Protein AF-A0A1C7DPQ1-F1 (afdb_monomer_lite)

Structure (mmCIF, N/CA/C/O backbone):
data_AF-A0A1C7DPQ1-F1
#
_entry.id   AF-A0A1C7DPQ1-F1
#
loop_
_atom_site.group_PDB
_atom_site.id
_atom_site.type_symbol
_atom_site.label_atom_id
_atom_site.label_alt_id
_atom_site.label_comp_id
_atom_site.label_asym_id
_atom_site.label_entity_id
_atom_site.label_seq_id
_atom_s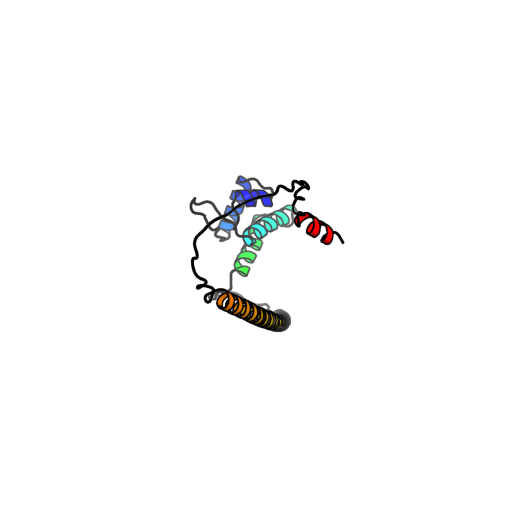ite.pdbx_PDB_ins_code
_atom_site.Cartn_x
_atom_site.Cartn_y
_atom_site.Cartn_z
_atom_site.occupancy
_atom_site.B_iso_or_equiv
_atom_site.auth_seq_id
_atom_site.auth_comp_id
_atom_site.auth_asym_id
_atom_site.auth_atom_id
_atom_site.pdbx_PDB_model_num
ATOM 1 N N . MET A 1 1 ? -6.648 0.297 -0.311 1.00 88.69 1 MET A N 1
ATOM 2 C CA . MET A 1 1 ? -6.965 0.270 -1.756 1.00 88.69 1 MET A CA 1
ATOM 3 C C . MET A 1 1 ? -7.406 1.658 -2.176 1.00 88.69 1 MET A C 1
ATOM 5 O O . MET A 1 1 ? -8.187 2.262 -1.454 1.00 88.69 1 MET A O 1
ATOM 9 N N . MET A 1 2 ? -6.899 2.163 -3.294 1.00 94.06 2 MET A N 1
ATOM 10 C CA . MET A 1 2 ? -7.075 3.538 -3.767 1.00 94.06 2 MET A CA 1
ATOM 11 C C . MET A 1 2 ? -7.868 3.535 -5.077 1.00 94.06 2 MET A C 1
ATOM 13 O O . MET A 1 2 ? -7.754 2.604 -5.878 1.00 94.06 2 MET A O 1
ATOM 17 N N . THR A 1 3 ? -8.701 4.552 -5.297 1.00 95.81 3 THR A N 1
ATOM 18 C CA . THR A 1 3 ? -9.454 4.699 -6.554 1.00 95.81 3 THR A CA 1
ATOM 19 C C . THR A 1 3 ? -8.582 5.365 -7.625 1.00 95.81 3 THR A C 1
ATOM 21 O O . THR A 1 3 ? -7.638 6.074 -7.274 1.00 95.81 3 THR A O 1
ATOM 24 N N . PRO A 1 4 ? -8.893 5.224 -8.928 1.00 95.19 4 PRO A N 1
ATOM 25 C CA . PRO A 1 4 ? -8.098 5.849 -9.988 1.00 95.19 4 PRO A CA 1
ATOM 26 C C . PRO A 1 4 ? -7.993 7.371 -9.833 1.00 95.19 4 PRO A C 1
ATOM 28 O O . PRO A 1 4 ? -6.939 7.947 -10.076 1.00 95.19 4 PRO A O 1
ATOM 31 N N . SER A 1 5 ? -9.069 8.023 -9.373 1.00 96.00 5 SER A N 1
ATOM 32 C CA . SER A 1 5 ? -9.066 9.469 -9.131 1.00 96.00 5 SER A CA 1
ATOM 33 C C . SER A 1 5 ? -8.111 9.871 -8.009 1.00 96.00 5 SER A C 1
ATOM 35 O O . SER A 1 5 ? -7.529 10.951 -8.080 1.00 96.00 5 SER A O 1
ATOM 37 N N . GLU A 1 6 ? -7.969 9.035 -6.983 1.00 96.12 6 GLU A N 1
ATOM 38 C CA . GLU A 1 6 ? -7.071 9.300 -5.860 1.00 96.12 6 GLU A CA 1
ATOM 39 C C . GLU A 1 6 ? -5.610 9.111 -6.269 1.00 96.12 6 GLU A C 1
ATOM 41 O O . GLU A 1 6 ? -4.765 9.947 -5.966 1.00 96.12 6 GLU A O 1
ATOM 46 N N . VAL A 1 7 ? -5.327 8.074 -7.062 1.00 96.69 7 VAL A N 1
ATOM 47 C CA . VAL A 1 7 ? -3.984 7.821 -7.602 1.00 96.69 7 VAL A CA 1
ATOM 48 C C . VAL A 1 7 ? -3.547 8.934 -8.560 1.00 96.69 7 VAL A C 1
ATOM 50 O O . VAL A 1 7 ? -2.414 9.402 -8.473 1.00 96.69 7 VAL A O 1
ATOM 53 N N . CYS A 1 8 ? -4.442 9.426 -9.426 1.00 96.88 8 CYS A N 1
ATOM 54 C CA . CYS A 1 8 ? -4.184 10.623 -10.238 1.00 96.88 8 CYS A CA 1
ATOM 55 C C . CYS A 1 8 ? -3.856 11.843 -9.365 1.00 96.88 8 CYS A C 1
ATOM 57 O O . CYS A 1 8 ? -2.891 12.550 -9.655 1.00 96.88 8 CYS A O 1
ATOM 59 N N . LYS A 1 9 ? -4.635 12.020 -8.283 1.00 96.62 9 LYS A N 1
ATOM 60 C CA . LYS A 1 9 ? -4.398 12.904 -7.127 1.00 96.62 9 LYS A CA 1
ATOM 61 C C . LYS A 1 9 ? -2.927 12.928 -6.710 1.00 96.62 9 LYS A C 1
ATOM 63 O O . LYS A 1 9 ? -2.213 13.920 -6.812 1.00 96.62 9 LYS A O 1
ATOM 68 N N . GLN A 1 10 ? -2.505 11.765 -6.238 1.00 95.44 10 GLN A N 1
ATOM 69 C CA . GLN A 1 10 ? -1.243 11.545 -5.551 1.00 95.44 10 GLN A CA 1
ATOM 70 C C . GLN A 1 10 ? -0.022 11.608 -6.475 1.00 95.44 10 GLN A C 1
ATOM 72 O O . GLN A 1 10 ? 1.024 12.116 -6.078 1.00 95.44 10 GLN A O 1
ATOM 77 N N . LEU A 1 11 ? -0.140 11.089 -7.700 1.00 94.75 11 LEU A N 1
ATOM 78 C CA . LEU A 1 11 ? 0.958 11.057 -8.672 1.00 94.75 11 LEU A CA 1
ATOM 79 C C . LEU A 1 11 ? 1.014 12.310 -9.557 1.00 94.75 11 LEU A C 1
ATOM 81 O O . LEU A 1 11 ? 1.953 12.455 -10.340 1.00 94.75 11 LEU A O 1
ATOM 85 N N . ASN A 1 12 ? 0.030 13.206 -9.431 1.00 96.06 12 ASN A N 1
ATOM 86 C CA . ASN A 1 12 ? -0.132 14.405 -10.249 1.00 96.06 12 ASN A CA 1
ATOM 87 C C . ASN A 1 12 ? -0.104 14.093 -11.761 1.00 96.06 12 ASN A C 1
ATOM 89 O O . ASN A 1 12 ? 0.673 14.665 -12.527 1.00 96.06 12 ASN A O 1
ATOM 93 N N . ILE A 1 13 ? -0.932 13.131 -12.183 1.00 96.00 13 ILE A N 1
ATOM 94 C CA . ILE A 1 13 ? -1.058 12.689 -13.583 1.00 96.00 13 ILE A CA 1
ATOM 95 C C . ILE A 1 13 ? -2.510 12.688 -14.046 1.00 96.00 13 ILE A C 1
ATOM 97 O O . ILE A 1 13 ? -3.439 12.505 -13.258 1.00 96.00 13 ILE A O 1
ATOM 101 N N . SER A 1 14 ? -2.710 12.819 -15.357 1.00 96.94 14 SER A N 1
ATOM 102 C CA . SER A 1 14 ? -4.038 12.703 -15.952 1.00 96.94 14 SER A CA 1
ATOM 103 C C . SER A 1 14 ? -4.569 11.257 -15.893 1.00 96.94 14 SER A C 1
ATOM 105 O O . SER A 1 14 ? -3.789 10.294 -15.907 1.00 96.94 14 SER A O 1
ATOM 107 N N . PRO A 1 15 ? -5.902 11.064 -15.905 1.00 95.88 15 PRO A N 1
ATOM 108 C CA . PRO A 1 15 ? -6.509 9.731 -15.961 1.00 95.88 15 PRO A CA 1
ATOM 109 C C . PRO A 1 15 ? -6.100 8.912 -17.193 1.00 95.88 15 PRO A C 1
ATOM 111 O O . PRO A 1 15 ? -5.985 7.688 -17.115 1.00 95.88 15 PRO A O 1
ATOM 114 N N . SER A 1 16 ? -5.855 9.571 -18.331 1.00 96.56 16 SER A N 1
ATOM 115 C CA . SER A 1 16 ? -5.388 8.913 -19.557 1.00 96.56 16 SER A CA 1
ATOM 116 C C . SER A 1 16 ? -3.977 8.347 -19.393 1.00 96.56 16 SER A C 1
ATOM 118 O O . SER A 1 16 ? -3.728 7.204 -19.781 1.00 96.56 16 SER A O 1
ATOM 120 N N . THR A 1 17 ? -3.081 9.098 -18.747 1.00 95.56 17 THR A N 1
ATOM 121 C CA . THR A 1 17 ? -1.723 8.646 -18.428 1.00 95.56 17 THR A CA 1
ATOM 122 C C . THR A 1 17 ? -1.748 7.487 -17.440 1.00 95.56 17 THR A C 1
ATOM 124 O O . THR A 1 17 ? -1.125 6.460 -17.703 1.00 95.56 17 THR A O 1
ATOM 127 N N . LEU A 1 18 ? -2.542 7.580 -16.366 1.00 96.62 18 LEU A N 1
ATOM 128 C CA . LEU A 1 18 ? -2.695 6.477 -15.412 1.00 96.62 18 LEU A CA 1
ATOM 129 C C . LEU A 1 18 ? -3.200 5.203 -16.103 1.00 96.62 18 LEU A C 1
ATOM 131 O O . LEU A 1 18 ? -2.693 4.113 -15.841 1.00 96.62 18 LEU A O 1
ATOM 135 N N . ARG A 1 19 ? -4.164 5.324 -17.024 1.00 95.81 19 ARG A N 1
ATOM 136 C CA . ARG A 1 19 ? -4.674 4.186 -17.801 1.00 95.81 19 ARG A CA 1
ATOM 137 C C . ARG A 1 19 ? -3.596 3.574 -18.693 1.00 95.81 19 ARG A C 1
ATOM 139 O O . ARG A 1 19 ? -3.498 2.350 -18.740 1.00 95.81 19 ARG A O 1
ATOM 146 N N . LYS A 1 20 ? -2.795 4.402 -19.374 1.00 95.81 20 LYS A N 1
ATOM 147 C CA . LYS A 1 20 ? -1.671 3.949 -20.209 1.00 95.81 20 LYS A CA 1
ATOM 148 C C . LYS A 1 20 ? -0.644 3.189 -19.372 1.00 95.81 20 LYS A C 1
ATOM 150 O O . LYS A 1 20 ? -0.237 2.102 -19.762 1.00 95.81 20 LYS A O 1
ATOM 155 N N . TYR A 1 21 ? -0.264 3.732 -18.220 1.00 95.62 21 TYR A N 1
ATOM 156 C CA . TYR A 1 21 ? 0.723 3.108 -17.339 1.00 95.62 21 TYR A CA 1
ATOM 157 C C . TYR A 1 21 ? 0.193 1.816 -16.729 1.00 95.62 21 TYR A C 1
ATOM 159 O O . TYR A 1 21 ? 0.870 0.799 -16.793 1.00 95.62 21 TYR A O 1
ATOM 167 N N . SER A 1 22 ? -1.055 1.808 -16.259 1.00 95.12 22 SER A N 1
ATOM 168 C CA . SER A 1 22 ? -1.697 0.583 -15.763 1.00 95.12 22 SER A CA 1
ATOM 169 C C . SER A 1 22 ? -1.694 -0.521 -16.827 1.00 95.12 22 SER A C 1
ATOM 171 O O . SER A 1 22 ? -1.397 -1.664 -16.519 1.00 95.12 22 SER A O 1
ATOM 173 N N . LEU A 1 23 ? -1.960 -0.192 -18.096 1.00 94.81 23 LEU A N 1
ATOM 174 C CA . LEU A 1 23 ? -1.918 -1.181 -19.176 1.00 94.81 23 LEU A CA 1
ATOM 175 C C . LEU A 1 2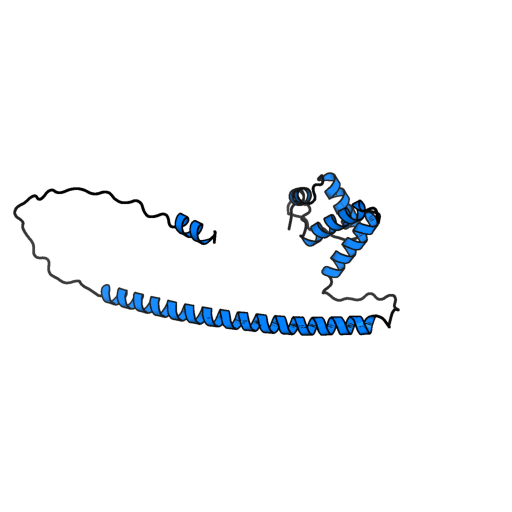3 ? -0.506 -1.751 -19.401 1.00 94.81 23 LEU A C 1
ATOM 177 O O . LEU A 1 23 ? -0.374 -2.924 -19.730 1.00 94.81 23 LEU A O 1
ATOM 181 N N . ARG A 1 24 ? 0.544 -0.941 -19.209 1.00 94.62 24 ARG A N 1
ATOM 182 C CA . ARG A 1 24 ? 1.937 -1.415 -19.271 1.00 94.62 24 ARG A CA 1
ATOM 183 C C . ARG A 1 24 ? 2.268 -2.371 -18.129 1.00 94.62 24 ARG A C 1
ATOM 185 O O . ARG A 1 24 ? 2.876 -3.404 -18.361 1.00 94.62 24 ARG A O 1
ATOM 192 N N . PHE A 1 25 ? 1.822 -2.062 -16.917 1.00 94.12 25 PHE A N 1
ATOM 193 C CA . PHE A 1 25 ? 1.959 -2.982 -15.787 1.00 94.12 25 PHE A CA 1
ATOM 194 C C . PHE A 1 25 ? 1.188 -4.295 -16.030 1.00 94.12 25 PHE A C 1
ATOM 196 O O . PHE A 1 25 ? 1.711 -5.371 -15.751 1.00 94.12 25 PHE A O 1
ATOM 203 N N . GLU A 1 26 ? -0.009 -4.228 -16.626 1.00 93.56 26 GLU A N 1
ATOM 204 C CA . GLU A 1 26 ? -0.785 -5.416 -17.020 1.00 93.56 26 GLU A CA 1
ATOM 205 C C . GLU A 1 26 ? -0.055 -6.267 -18.075 1.00 93.56 26 GLU A C 1
ATOM 207 O O . GLU A 1 26 ? -0.090 -7.492 -17.981 1.00 93.56 26 GLU A O 1
ATOM 212 N N . SER A 1 27 ? 0.653 -5.658 -19.038 1.00 92.44 27 SER A N 1
ATOM 213 C CA . SER A 1 27 ? 1.447 -6.418 -20.020 1.00 92.44 27 SER A CA 1
ATOM 214 C C . SER A 1 27 ? 2.660 -7.129 -19.418 1.00 92.44 27 SER A C 1
ATOM 216 O O . SER A 1 27 ? 3.071 -8.153 -19.949 1.00 92.44 27 SER A O 1
ATOM 218 N N . GLU A 1 28 ? 3.189 -6.637 -18.295 1.00 90.88 28 GLU A N 1
ATOM 219 C CA . GLU A 1 28 ? 4.254 -7.306 -17.531 1.00 90.88 28 GLU A CA 1
ATOM 220 C C . GLU A 1 28 ? 3.697 -8.343 -16.527 1.00 90.88 28 GLU A C 1
ATOM 222 O O . GLU A 1 28 ? 4.441 -8.924 -15.733 1.00 90.88 28 GLU A O 1
ATOM 227 N N . GLY A 1 29 ? 2.382 -8.601 -16.547 1.00 89.62 29 GLY A N 1
ATOM 228 C CA . GLY A 1 29 ? 1.720 -9.628 -15.737 1.00 89.62 29 GLY A CA 1
ATOM 229 C C . GLY A 1 29 ? 1.182 -9.155 -14.383 1.00 89.62 29 GLY A C 1
ATOM 230 O O . GLY A 1 29 ? 0.788 -9.988 -13.569 1.00 89.62 29 GLY A O 1
ATOM 231 N N . ILE A 1 30 ? 1.137 -7.845 -14.114 1.00 90.94 30 ILE A N 1
ATOM 232 C CA . ILE A 1 30 ? 0.535 -7.304 -12.886 1.00 90.94 30 ILE A CA 1
ATOM 233 C C . ILE A 1 30 ? -0.976 -7.142 -13.069 1.00 90.94 30 ILE A C 1
ATOM 235 O O . ILE A 1 30 ? -1.440 -6.333 -13.874 1.00 90.94 30 ILE A O 1
ATOM 239 N N . LEU A 1 31 ? -1.768 -7.884 -12.292 1.00 91.62 31 LEU A N 1
ATOM 240 C CA . LEU A 1 31 ? -3.227 -7.823 -12.359 1.00 91.62 31 LEU A CA 1
ATOM 241 C C . LEU A 1 31 ? -3.800 -6.857 -11.314 1.00 91.62 31 LEU A C 1
ATOM 243 O O . LEU A 1 31 ? -3.866 -7.173 -10.127 1.00 91.62 31 LEU A O 1
ATOM 247 N N . PHE A 1 32 ? -4.302 -5.703 -11.760 1.00 93.75 32 PHE A N 1
ATOM 248 C CA . PHE A 1 32 ? -5.010 -4.775 -10.875 1.00 93.75 32 PHE A CA 1
ATOM 249 C C . PHE A 1 32 ? -6.377 -5.324 -10.473 1.00 93.75 32 PHE A C 1
ATOM 251 O O . PHE A 1 32 ? -7.201 -5.695 -11.320 1.00 93.75 32 PHE A O 1
ATOM 258 N N . LYS A 1 33 ? -6.676 -5.284 -9.173 1.00 94.25 33 LYS A N 1
ATOM 259 C CA . LYS A 1 33 ? -8.011 -5.622 -8.675 1.00 94.25 33 LYS A CA 1
ATOM 260 C C . LYS A 1 33 ? -9.039 -4.627 -9.221 1.00 94.25 33 LYS A C 1
ATOM 262 O O . LYS A 1 33 ? -8.748 -3.451 -9.437 1.00 94.25 33 LYS A O 1
ATOM 267 N N . ARG A 1 34 ? -10.272 -5.087 -9.434 1.00 94.94 34 ARG A N 1
ATOM 268 C CA . ARG A 1 34 ? -11.384 -4.251 -9.906 1.00 94.94 34 ARG A CA 1
ATOM 269 C C . ARG A 1 34 ? -12.494 -4.159 -8.866 1.00 94.94 34 ARG A C 1
ATOM 271 O O . ARG A 1 34 ? -12.672 -5.061 -8.050 1.00 94.94 34 ARG A O 1
ATOM 278 N N . ASN A 1 35 ? -13.213 -3.041 -8.863 1.00 94.00 35 ASN A N 1
ATOM 279 C CA . ASN A 1 35 ? -14.387 -2.836 -8.018 1.00 94.00 35 ASN A CA 1
ATOM 280 C C . ASN A 1 35 ? -15.666 -3.388 -8.683 1.00 94.00 35 ASN A C 1
ATOM 282 O O . ASN A 1 35 ? -15.635 -3.897 -9.802 1.00 94.00 35 ASN A O 1
ATOM 286 N N . LYS A 1 36 ? -16.812 -3.225 -8.007 1.00 94.19 36 LYS A N 1
ATOM 287 C CA . LYS A 1 36 ? -18.141 -3.628 -8.511 1.00 94.19 36 LYS A CA 1
ATOM 288 C C . LYS A 1 36 ? -18.529 -2.964 -9.842 1.00 94.19 36 LYS A C 1
ATOM 290 O O . LYS A 1 36 ? -19.293 -3.537 -10.604 1.00 94.19 36 LYS A O 1
ATOM 295 N N . ASN A 1 37 ? -17.964 -1.796 -10.139 1.00 92.00 37 ASN A N 1
ATOM 296 C CA . ASN A 1 37 ? -18.198 -1.040 -11.371 1.00 92.00 37 ASN A CA 1
ATOM 297 C C . ASN A 1 37 ? -17.137 -1.349 -12.443 1.00 92.00 37 ASN A C 1
ATOM 299 O O . ASN A 1 37 ? -16.986 -0.588 -13.395 1.00 92.00 37 ASN A O 1
ATOM 303 N N . ASN A 1 38 ? -16.362 -2.428 -12.273 1.00 91.94 38 ASN A N 1
ATOM 304 C CA . ASN A 1 38 ? -15.264 -2.828 -13.153 1.00 91.94 38 ASN A CA 1
ATOM 305 C C . ASN A 1 38 ? -14.131 -1.780 -13.282 1.00 91.94 38 ASN A C 1
ATOM 307 O O . ASN A 1 38 ? -13.302 -1.854 -14.191 1.00 91.94 38 ASN A O 1
ATOM 311 N N . SER A 1 39 ? -14.057 -0.816 -12.362 1.00 92.31 39 SER A N 1
ATOM 312 C CA . SER A 1 39 ? -12.967 0.159 -12.276 1.00 92.31 39 SER A CA 1
ATOM 313 C C . SER A 1 39 ? -11.791 -0.422 -11.497 1.00 92.31 39 SER A C 1
ATOM 315 O O . SER A 1 39 ? -11.988 -1.047 -10.454 1.00 92.31 39 SER A O 1
ATOM 317 N N . ARG A 1 40 ? -10.564 -0.179 -11.973 1.00 94.44 40 ARG A N 1
ATOM 318 C CA . ARG A 1 40 ? -9.328 -0.579 -11.280 1.00 94.44 40 ARG A CA 1
ATOM 319 C C . ARG A 1 40 ? -9.258 0.048 -9.887 1.00 94.44 40 ARG A C 1
ATOM 321 O O . ARG A 1 40 ? -9.626 1.209 -9.713 1.00 94.44 40 ARG A O 1
ATOM 328 N N . ILE A 1 41 ? -8.782 -0.716 -8.916 1.00 95.88 41 ILE A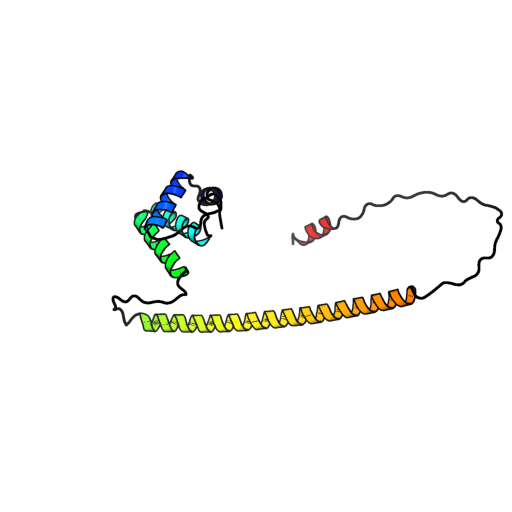 N 1
ATOM 329 C CA . ILE A 1 41 ? -8.434 -0.255 -7.576 1.00 95.88 41 ILE A CA 1
ATOM 330 C C . ILE A 1 41 ? -6.994 -0.650 -7.292 1.00 95.88 41 ILE A C 1
ATOM 332 O O . ILE A 1 41 ? -6.587 -1.765 -7.603 1.00 95.88 41 ILE A O 1
ATOM 336 N N . TYR A 1 42 ? -6.250 0.278 -6.706 1.00 96.12 42 TYR A N 1
ATOM 337 C CA . TYR A 1 42 ? -4.805 0.165 -6.587 1.00 96.12 42 TYR A CA 1
ATOM 338 C C . TYR A 1 42 ? -4.397 -0.128 -5.143 1.00 96.12 42 TYR A C 1
ATOM 340 O O . TYR A 1 42 ? -4.957 0.449 -4.201 1.00 96.12 42 TYR A O 1
ATOM 348 N N . THR A 1 43 ? -3.441 -1.026 -4.939 1.00 95.38 43 THR A N 1
ATOM 349 C CA . THR A 1 43 ? -2.776 -1.202 -3.639 1.00 95.38 43 THR A CA 1
ATOM 350 C C . THR A 1 43 ? -1.749 -0.092 -3.409 1.00 95.38 43 THR A C 1
ATOM 352 O O . THR A 1 43 ? -1.354 0.619 -4.329 1.00 95.38 43 THR A O 1
ATOM 355 N N . VAL A 1 44 ? -1.313 0.089 -2.159 1.00 93.81 44 VAL A N 1
ATOM 356 C CA . VAL A 1 44 ? -0.274 1.086 -1.846 1.00 93.81 44 VAL A CA 1
ATOM 357 C C . VAL A 1 44 ? 1.040 0.725 -2.547 1.00 93.81 44 VAL A C 1
ATOM 359 O O . VAL A 1 44 ? 1.700 1.605 -3.088 1.00 93.81 44 VAL A O 1
ATOM 362 N N . THR A 1 45 ? 1.375 -0.565 -2.605 1.00 93.44 45 THR A N 1
ATOM 363 C CA . THR A 1 45 ? 2.576 -1.084 -3.274 1.00 93.44 45 THR A CA 1
ATOM 364 C C . THR A 1 45 ? 2.546 -0.837 -4.783 1.00 93.44 45 THR A C 1
ATOM 366 O O . THR A 1 45 ? 3.525 -0.349 -5.337 1.00 93.44 45 THR A O 1
ATOM 369 N N . GLU A 1 46 ? 1.408 -1.063 -5.445 1.00 94.25 46 GLU A N 1
ATOM 370 C CA . GLU A 1 46 ? 1.227 -0.735 -6.869 1.00 94.25 46 GLU A CA 1
ATOM 371 C C . GLU A 1 46 ? 1.403 0.761 -7.159 1.00 94.25 46 GLU A C 1
ATOM 373 O O . GLU A 1 46 ? 2.000 1.138 -8.167 1.00 94.25 46 GLU A O 1
ATOM 378 N N . VAL A 1 47 ? 0.894 1.635 -6.284 1.00 95.19 47 VAL A N 1
ATOM 379 C CA . VAL A 1 47 ? 1.042 3.090 -6.449 1.00 95.19 47 VAL A CA 1
ATOM 380 C C . VAL A 1 47 ? 2.494 3.526 -6.259 1.00 95.19 47 VAL A C 1
ATOM 382 O O . VAL A 1 47 ? 2.960 4.409 -6.981 1.00 95.19 47 VAL A O 1
ATOM 385 N N . VAL A 1 48 ? 3.221 2.901 -5.330 1.00 94.69 48 VAL A N 1
ATOM 386 C CA . VAL A 1 48 ? 4.661 3.136 -5.145 1.00 94.69 48 VAL A CA 1
ATOM 387 C C . VAL A 1 48 ? 5.436 2.726 -6.398 1.00 94.69 48 VAL A C 1
ATOM 389 O O . VAL A 1 48 ? 6.175 3.548 -6.928 1.00 94.69 48 VAL A O 1
ATOM 392 N N . ALA A 1 49 ? 5.174 1.548 -6.962 1.00 94.19 49 ALA A N 1
ATOM 393 C CA . ALA A 1 49 ? 5.814 1.101 -8.203 1.00 94.19 49 ALA A CA 1
ATOM 394 C C . ALA A 1 49 ? 5.501 1.995 -9.417 1.00 94.19 49 ALA A C 1
ATOM 396 O O . ALA A 1 49 ? 6.373 2.299 -10.238 1.00 94.19 49 ALA A O 1
ATOM 397 N N . LEU A 1 50 ? 4.262 2.485 -9.530 1.00 94.69 50 LEU A N 1
ATOM 398 C CA . LEU A 1 50 ? 3.901 3.487 -10.539 1.00 94.69 50 LEU A CA 1
ATOM 399 C C . LEU A 1 50 ? 4.692 4.787 -10.350 1.00 94.69 50 LEU A C 1
ATOM 401 O O . LEU A 1 50 ? 5.128 5.396 -11.325 1.00 94.69 50 LEU A O 1
ATOM 405 N N . ARG A 1 51 ? 4.902 5.220 -9.105 1.00 95.00 51 ARG A N 1
ATOM 406 C CA . ARG A 1 51 ? 5.708 6.406 -8.809 1.00 95.00 51 ARG A CA 1
ATOM 407 C C . ARG A 1 51 ? 7.177 6.192 -9.162 1.00 95.00 51 ARG A C 1
ATOM 409 O O . ARG A 1 51 ? 7.761 7.066 -9.793 1.00 95.00 51 ARG A O 1
ATOM 416 N N . GLU A 1 52 ? 7.748 5.059 -8.774 1.00 92.88 52 GLU A N 1
ATOM 417 C CA . GLU A 1 52 ? 9.156 4.719 -9.002 1.00 92.88 52 GLU A CA 1
ATOM 418 C C . GLU A 1 52 ? 9.476 4.640 -10.494 1.00 92.88 52 GLU A C 1
ATOM 420 O O . GLU A 1 52 ? 10.392 5.311 -10.974 1.00 92.88 52 GLU A O 1
ATOM 425 N N . SER A 1 53 ? 8.642 3.938 -11.264 1.00 92.81 53 SER A N 1
ATOM 426 C CA . SER A 1 53 ? 8.784 3.885 -12.725 1.00 92.81 53 SER A CA 1
ATOM 427 C C . SER A 1 53 ? 8.714 5.277 -13.373 1.00 92.81 53 SER A C 1
ATOM 429 O O . SER A 1 53 ? 9.457 5.579 -14.310 1.00 92.81 53 SER A O 1
ATOM 431 N N . MET A 1 54 ? 7.885 6.184 -12.845 1.00 91.94 54 MET A N 1
ATOM 432 C CA . MET A 1 54 ? 7.845 7.580 -13.292 1.00 91.94 54 MET A CA 1
ATOM 433 C C . MET A 1 54 ? 9.069 8.400 -12.872 1.00 91.94 54 MET A C 1
ATOM 435 O O . MET A 1 54 ? 9.440 9.328 -13.586 1.00 91.94 54 MET A O 1
ATOM 439 N N . THR A 1 55 ? 9.665 8.148 -11.708 1.00 91.62 55 THR A N 1
ATOM 440 C CA . THR A 1 55 ? 10.849 8.897 -11.259 1.00 91.62 55 THR A CA 1
ATOM 441 C C . THR A 1 55 ? 12.093 8.474 -12.020 1.00 91.62 55 THR A C 1
ATOM 443 O O . THR A 1 55 ? 12.835 9.337 -12.477 1.00 91.62 55 THR A O 1
ATOM 446 N N . VAL A 1 56 ? 12.260 7.170 -12.232 1.00 89.94 56 VAL A N 1
ATOM 447 C CA . VAL A 1 56 ? 13.413 6.592 -12.931 1.00 89.94 56 VAL A CA 1
ATOM 448 C C . VAL A 1 56 ? 13.414 6.963 -14.421 1.00 89.94 56 VAL A C 1
ATOM 450 O O . VAL A 1 56 ? 14.450 7.197 -15.032 1.00 89.94 56 VAL A O 1
ATOM 453 N N . THR A 1 57 ? 12.237 7.114 -15.026 1.00 88.81 57 THR A N 1
ATOM 454 C CA . THR A 1 57 ? 12.156 7.628 -16.403 1.00 88.81 57 THR A CA 1
ATOM 455 C C . THR A 1 57 ? 12.415 9.117 -16.527 1.00 88.81 57 THR A C 1
ATOM 457 O O . THR A 1 57 ? 12.889 9.571 -17.565 1.00 88.81 57 THR A O 1
ATOM 460 N N . LYS A 1 58 ? 12.109 9.896 -15.487 1.00 88.00 58 LYS A N 1
ATOM 461 C CA . LYS A 1 58 ? 12.389 11.336 -15.466 1.00 88.00 58 LYS A CA 1
ATOM 462 C C . LYS A 1 58 ? 13.873 11.635 -15.286 1.00 88.00 58 LYS A C 1
ATOM 464 O O . LYS A 1 58 ? 14.311 12.667 -15.782 1.00 88.00 58 LYS A O 1
ATOM 469 N N . SER A 1 59 ? 14.624 10.771 -14.599 1.00 84.25 59 SER A N 1
ATOM 470 C CA . SER A 1 59 ? 16.081 10.911 -14.491 1.00 84.25 59 SER A CA 1
ATOM 471 C C . SER A 1 59 ? 16.807 10.592 -15.803 1.00 84.25 59 SER A C 1
ATOM 473 O O . SER A 1 59 ? 17.942 11.019 -15.976 1.00 84.25 59 SER A O 1
ATOM 475 N N . GLY A 1 60 ? 16.133 9.951 -16.767 1.00 80.75 60 GLY A N 1
ATOM 476 C CA . GLY A 1 60 ? 16.677 9.676 -18.100 1.00 80.75 60 GLY A CA 1
ATOM 477 C C . GLY A 1 60 ? 17.583 8.447 -18.160 1.00 80.75 60 GLY A C 1
ATOM 478 O O . GLY A 1 60 ? 18.168 8.181 -19.207 1.00 80.75 60 GLY A O 1
ATOM 479 N N . ASP A 1 61 ? 17.672 7.689 -17.066 1.00 72.94 61 ASP A N 1
ATOM 480 C CA . ASP A 1 61 ? 18.576 6.545 -16.954 1.00 72.94 61 ASP A CA 1
ATOM 481 C C . ASP A 1 61 ? 18.101 5.355 -17.800 1.00 72.94 61 ASP A C 1
ATOM 483 O O . ASP A 1 61 ? 18.911 4.636 -18.384 1.00 72.94 61 ASP A O 1
ATOM 487 N N . ILE A 1 62 ? 16.779 5.154 -17.901 1.00 87.50 62 ILE A N 1
ATOM 488 C CA . ILE A 1 62 ? 16.164 4.031 -18.623 1.00 87.50 62 ILE A CA 1
ATOM 489 C C . ILE A 1 62 ? 14.810 4.396 -19.252 1.00 87.50 62 ILE A C 1
ATOM 491 O O . ILE A 1 62 ? 14.166 5.391 -18.910 1.00 87.50 62 ILE A O 1
ATOM 495 N N . THR A 1 63 ? 14.349 3.552 -20.180 1.00 90.69 63 THR A N 1
ATOM 496 C CA . THR A 1 63 ? 13.011 3.647 -20.781 1.00 90.69 63 THR A CA 1
ATOM 497 C C . THR A 1 63 ? 11.916 3.281 -19.779 1.00 90.69 63 THR A C 1
ATOM 499 O O . THR A 1 63 ? 12.138 2.518 -18.836 1.00 90.69 63 THR A O 1
ATOM 502 N N . PHE A 1 64 ? 10.698 3.785 -20.006 1.00 89.25 64 PHE A N 1
ATOM 503 C CA . PHE A 1 64 ? 9.548 3.476 -19.150 1.00 89.25 64 PHE A CA 1
ATOM 504 C C . PHE A 1 64 ? 9.258 1.985 -19.098 1.00 89.25 64 PHE A C 1
ATOM 506 O O . PHE A 1 64 ? 9.008 1.456 -18.026 1.00 89.25 64 PHE A O 1
ATOM 513 N N . GLU A 1 65 ? 9.354 1.295 -20.228 1.00 90.06 65 GLU A N 1
ATOM 514 C CA . GLU A 1 65 ? 9.160 -0.148 -20.313 1.00 90.06 65 GLU A CA 1
ATOM 515 C C . GLU A 1 65 ? 10.124 -0.922 -19.399 1.00 90.06 65 GLU A C 1
ATOM 517 O O . GLU A 1 65 ? 9.693 -1.823 -18.683 1.00 90.06 65 GLU A O 1
ATOM 522 N N . ASN A 1 66 ? 11.406 -0.545 -19.365 1.00 89.38 66 ASN A N 1
ATOM 523 C CA . ASN A 1 66 ? 12.377 -1.192 -18.481 1.00 89.38 66 ASN A CA 1
ATOM 524 C C . ASN A 1 66 ? 12.107 -0.858 -17.008 1.00 89.38 66 ASN A C 1
ATOM 526 O O . ASN A 1 66 ? 12.153 -1.753 -16.168 1.00 89.38 66 ASN A O 1
ATOM 530 N N . ALA A 1 67 ? 11.742 0.393 -16.710 1.00 91.25 67 ALA A N 1
ATOM 531 C CA . ALA A 1 67 ? 11.388 0.814 -15.356 1.00 91.25 67 ALA A CA 1
ATOM 532 C C . ALA A 1 67 ? 10.131 0.096 -14.831 1.00 91.25 67 ALA A C 1
ATOM 534 O O . ALA A 1 67 ? 10.051 -0.248 -13.655 1.00 91.25 67 ALA A O 1
ATOM 535 N N . VAL A 1 68 ? 9.143 -0.156 -15.699 1.00 92.50 68 VAL A N 1
ATOM 536 C CA . VAL A 1 68 ? 7.955 -0.944 -15.346 1.00 92.50 68 VAL A CA 1
ATOM 537 C C . VAL A 1 68 ? 8.319 -2.402 -15.092 1.00 92.50 68 VAL A C 1
ATOM 539 O O . VAL A 1 68 ? 7.795 -2.971 -14.141 1.00 92.50 68 VAL A O 1
ATOM 542 N N . ARG A 1 69 ? 9.210 -3.003 -15.890 1.00 91.50 69 ARG A N 1
ATOM 543 C CA . ARG A 1 69 ? 9.648 -4.391 -15.680 1.00 91.50 69 ARG A CA 1
ATOM 544 C C . ARG A 1 69 ? 10.312 -4.573 -14.315 1.00 91.50 69 ARG A C 1
ATOM 546 O O . ARG A 1 69 ? 9.894 -5.431 -13.550 1.00 91.50 69 ARG A O 1
ATOM 553 N N . GLU A 1 70 ? 11.260 -3.703 -13.977 1.00 90.62 70 GLU A N 1
ATOM 554 C CA . GLU A 1 70 ? 11.951 -3.722 -12.681 1.00 90.62 70 GLU A CA 1
ATOM 555 C C . GLU A 1 70 ? 10.981 -3.530 -11.501 1.00 90.62 70 GLU A C 1
ATOM 557 O O . GLU A 1 70 ? 11.014 -4.267 -10.508 1.00 90.62 70 GLU A O 1
ATOM 562 N N . ALA A 1 71 ? 10.050 -2.583 -11.633 1.00 89.88 71 ALA A N 1
ATOM 563 C CA . ALA A 1 71 ? 9.025 -2.348 -10.624 1.00 89.88 71 ALA A CA 1
ATOM 564 C C . ALA A 1 71 ? 8.029 -3.525 -10.515 1.00 89.88 71 ALA A C 1
ATOM 566 O O . ALA A 1 71 ? 7.567 -3.853 -9.421 1.00 89.88 71 ALA A O 1
ATOM 567 N N . ALA A 1 72 ? 7.703 -4.189 -11.628 1.00 88.69 72 ALA A N 1
ATOM 568 C CA . ALA A 1 72 ? 6.829 -5.360 -11.660 1.00 88.69 72 ALA A CA 1
ATOM 569 C C . ALA A 1 72 ? 7.494 -6.591 -11.028 1.00 88.69 72 ALA A C 1
ATOM 571 O O . ALA A 1 72 ? 6.839 -7.310 -10.274 1.00 88.69 72 ALA A O 1
ATOM 572 N N . ASP A 1 73 ? 8.783 -6.811 -11.280 1.00 87.69 73 ASP A N 1
ATOM 573 C CA . ASP A 1 73 ? 9.553 -7.891 -10.658 1.00 87.69 73 ASP A CA 1
ATOM 574 C C . ASP A 1 73 ? 9.648 -7.693 -9.142 1.00 87.69 73 ASP A C 1
ATOM 576 O O . ASP A 1 73 ? 9.446 -8.637 -8.376 1.00 87.69 73 ASP A O 1
ATOM 580 N N . SER A 1 74 ? 9.815 -6.444 -8.697 1.00 86.75 74 SER A N 1
ATOM 581 C CA . SER A 1 74 ? 9.773 -6.078 -7.276 1.00 86.75 74 SER A CA 1
ATOM 582 C C . SER A 1 74 ? 8.404 -6.369 -6.642 1.00 86.75 74 SER A C 1
ATOM 584 O O . SER A 1 74 ? 8.329 -6.891 -5.528 1.00 86.75 74 SER A O 1
ATOM 586 N N . LEU A 1 75 ? 7.304 -6.102 -7.359 1.00 84.62 75 LEU A N 1
ATOM 587 C CA . LEU A 1 75 ? 5.951 -6.441 -6.900 1.00 84.62 75 LEU A CA 1
ATOM 588 C C . LEU A 1 75 ? 5.717 -7.951 -6.800 1.00 84.62 75 LEU A C 1
ATOM 590 O O . LEU A 1 75 ? 5.081 -8.407 -5.848 1.00 84.62 75 LEU A O 1
ATOM 594 N N . LYS A 1 76 ? 6.209 -8.723 -7.775 1.00 82.12 76 LYS A N 1
ATOM 595 C CA . LYS A 1 76 ? 6.095 -10.188 -7.785 1.00 82.12 76 LYS A CA 1
ATOM 596 C C . LYS A 1 76 ? 6.915 -10.799 -6.651 1.00 82.12 76 LYS A C 1
ATOM 598 O O . LYS A 1 76 ? 6.373 -11.595 -5.890 1.00 82.12 76 LYS A O 1
ATOM 603 N N . GLY A 1 77 ? 8.162 -10.357 -6.477 1.00 67.06 77 GLY A N 1
ATOM 604 C CA . GLY A 1 77 ? 9.050 -10.811 -5.404 1.00 67.06 77 GLY A CA 1
ATOM 605 C C . GLY A 1 77 ? 8.522 -10.503 -3.998 1.00 67.06 77 GLY A C 1
ATOM 606 O O . GLY A 1 77 ? 8.705 -11.301 -3.083 1.00 67.06 77 GLY A O 1
ATOM 607 N N . ALA A 1 78 ? 7.794 -9.394 -3.822 1.00 58.91 78 ALA A N 1
ATOM 608 C CA . ALA A 1 78 ? 7.122 -9.072 -2.561 1.00 58.91 78 ALA A CA 1
ATOM 609 C C . ALA A 1 78 ? 5.861 -9.925 -2.290 1.00 58.91 78 ALA A C 1
ATOM 611 O O . ALA A 1 78 ? 5.402 -9.989 -1.150 1.00 58.91 78 ALA A O 1
ATOM 612 N N . SER A 1 79 ? 5.288 -10.569 -3.316 1.00 53.03 79 SER A N 1
ATOM 613 C CA . SER A 1 79 ? 4.116 -11.457 -3.206 1.00 53.03 79 SER A CA 1
ATOM 614 C C . SER A 1 79 ? 4.472 -12.941 -3.083 1.00 53.03 79 SER A C 1
ATOM 616 O O . SER A 1 79 ? 3.626 -13.738 -2.681 1.00 53.03 79 SER A O 1
ATOM 618 N N . THR A 1 80 ? 5.705 -13.343 -3.392 1.00 40.22 80 THR A N 1
ATOM 619 C CA . THR A 1 80 ? 6.127 -14.747 -3.335 1.00 40.22 80 THR A CA 1
ATOM 620 C C . THR A 1 80 ? 6.571 -15.158 -1.929 1.00 40.22 80 THR A C 1
ATOM 622 O O . THR A 1 80 ? 7.757 -15.301 -1.649 1.00 40.22 80 THR A O 1
ATOM 625 N N . ILE A 1 81 ? 5.595 -15.416 -1.055 1.00 49.03 81 ILE A N 1
ATOM 626 C CA . ILE A 1 81 ? 5.682 -16.511 -0.076 1.00 49.03 81 ILE A CA 1
ATOM 627 C C . ILE A 1 81 ? 4.573 -17.506 -0.430 1.00 49.03 81 ILE A C 1
ATOM 629 O O . ILE A 1 81 ? 3.547 -17.575 0.233 1.00 49.03 81 ILE A O 1
ATOM 633 N N . THR A 1 82 ? 4.782 -18.258 -1.506 1.00 37.41 82 THR A N 1
ATOM 634 C CA . THR A 1 82 ? 4.165 -19.571 -1.746 1.00 37.41 82 THR A CA 1
ATOM 635 C C . THR A 1 82 ? 5.075 -20.343 -2.706 1.00 37.41 82 THR A C 1
ATOM 637 O O . THR A 1 82 ? 5.576 -19.730 -3.653 1.00 37.41 82 THR A O 1
ATOM 640 N N . PRO A 1 83 ? 5.330 -21.643 -2.457 1.00 53.12 83 PRO A N 1
ATOM 641 C CA . PRO A 1 83 ? 6.145 -22.480 -3.336 1.00 53.12 83 PRO A CA 1
ATOM 642 C C . PRO A 1 83 ? 5.366 -22.675 -4.647 1.00 53.12 83 PRO A C 1
ATOM 644 O O . PRO A 1 83 ? 4.143 -22.624 -4.650 1.00 53.12 83 PRO A O 1
ATOM 647 N N . GLU A 1 84 ? 6.005 -22.769 -5.805 1.00 43.12 84 GLU A N 1
ATOM 648 C CA . GLU A 1 84 ? 6.350 -24.055 -6.408 1.00 43.12 84 GLU A CA 1
ATOM 649 C C . GLU A 1 84 ? 7.151 -23.817 -7.705 1.00 43.12 84 GLU A C 1
ATOM 651 O O . GLU A 1 84 ? 6.839 -22.929 -8.494 1.00 43.12 84 GLU A O 1
ATOM 656 N N . ASN A 1 85 ? 8.201 -24.629 -7.858 1.00 46.69 85 ASN A N 1
ATOM 657 C CA . ASN A 1 85 ? 8.982 -24.994 -9.042 1.00 46.69 85 ASN A CA 1
ATOM 658 C C . ASN A 1 85 ? 8.697 -24.302 -10.389 1.00 46.69 85 ASN A C 1
ATOM 660 O O . ASN A 1 85 ? 7.722 -24.627 -11.055 1.00 46.69 85 ASN A O 1
ATOM 664 N N . GLU A 1 86 ? 9.716 -23.624 -10.924 1.00 39.88 86 GLU A N 1
ATOM 665 C CA . GLU A 1 86 ? 10.302 -24.060 -12.196 1.00 39.88 86 GLU A CA 1
ATOM 666 C C . GLU A 1 86 ? 11.776 -23.644 -12.299 1.00 39.88 86 GLU A C 1
ATOM 668 O O . GLU A 1 86 ? 12.179 -22.512 -12.041 1.00 39.88 86 GLU A O 1
ATOM 673 N N . VAL A 1 87 ? 12.596 -24.645 -12.601 1.00 49.16 87 VAL A N 1
ATOM 674 C CA . VAL A 1 87 ? 14.053 -24.620 -12.704 1.00 49.16 87 VAL A CA 1
ATOM 675 C C . VAL A 1 87 ? 14.443 -23.953 -14.018 1.00 49.16 87 VAL A C 1
ATOM 677 O O . VAL A 1 87 ? 13.886 -24.338 -15.039 1.00 49.16 87 VAL A O 1
ATOM 680 N N . THR A 1 88 ? 15.440 -23.055 -14.021 1.00 40.44 88 THR A N 1
ATOM 681 C CA . THR A 1 88 ? 16.567 -23.057 -14.984 1.00 40.44 88 THR A CA 1
ATOM 682 C C . THR A 1 88 ? 17.596 -21.953 -14.667 1.00 40.44 88 THR A C 1
ATOM 684 O O . THR A 1 88 ? 17.277 -20.770 -14.651 1.00 40.44 88 THR A O 1
ATOM 687 N N . SER A 1 89 ? 18.854 -22.398 -14.522 1.00 41.09 89 SER A N 1
ATOM 688 C CA . SER A 1 89 ? 20.139 -21.666 -14.614 1.00 41.09 89 SER A CA 1
ATOM 689 C C . SER A 1 89 ? 20.789 -21.117 -13.334 1.00 41.09 89 SER A C 1
ATOM 691 O O . SER A 1 89 ? 20.544 -20.002 -12.892 1.00 41.09 89 SER A O 1
ATOM 693 N N . THR A 1 90 ? 21.748 -21.893 -12.821 1.00 42.03 90 THR A N 1
ATOM 694 C CA . THR A 1 90 ? 22.934 -21.429 -12.062 1.00 42.03 90 THR A CA 1
ATOM 695 C C . THR A 1 90 ? 24.058 -21.074 -13.071 1.00 42.03 90 THR A C 1
ATOM 697 O O . THR A 1 90 ? 23.939 -21.536 -14.209 1.00 42.03 90 THR A O 1
ATOM 700 N N . PRO A 1 91 ? 25.148 -20.321 -12.747 1.00 47.25 91 PRO A N 1
ATOM 701 C CA . PRO A 1 91 ? 25.817 -20.276 -11.436 1.00 47.25 91 PRO A CA 1
ATOM 702 C C . PRO A 1 91 ? 26.404 -18.921 -10.969 1.00 47.25 91 PRO A C 1
ATOM 704 O O . PRO A 1 91 ? 27.083 -18.220 -11.710 1.00 47.25 91 PRO A O 1
ATOM 707 N N . SER A 1 92 ? 26.313 -18.632 -9.665 1.00 41.03 92 SER A N 1
ATOM 708 C CA . SER A 1 92 ? 27.307 -17.785 -8.976 1.00 41.03 92 SER A CA 1
ATOM 709 C C . SER A 1 92 ? 27.480 -18.208 -7.514 1.00 41.03 92 SER A C 1
ATOM 711 O O . SER A 1 92 ? 27.141 -17.515 -6.563 1.00 41.03 92 SER A O 1
ATOM 713 N N . ARG A 1 93 ? 28.032 -19.408 -7.336 1.00 56.03 93 ARG A N 1
ATOM 714 C CA . ARG A 1 93 ? 28.147 -20.134 -6.060 1.00 56.03 93 ARG A CA 1
ATOM 715 C C . ARG A 1 93 ? 29.197 -19.585 -5.073 1.00 56.03 93 ARG A C 1
ATOM 717 O O . ARG A 1 93 ? 29.712 -20.343 -4.263 1.00 56.03 93 ARG A O 1
ATOM 724 N N . ARG A 1 94 ? 29.591 -18.310 -5.168 1.00 50.62 94 ARG A N 1
ATOM 725 C CA . ARG A 1 94 ? 30.598 -17.709 -4.261 1.00 50.62 94 ARG A CA 1
ATOM 726 C C . ARG A 1 94 ? 30.153 -16.422 -3.566 1.00 50.62 94 ARG A C 1
ATOM 728 O O . ARG A 1 94 ? 30.817 -16.008 -2.625 1.00 50.62 94 ARG A O 1
ATOM 735 N N . HIS A 1 95 ? 29.041 -15.816 -3.986 1.00 51.50 95 HIS A N 1
ATOM 736 C CA . HIS A 1 95 ? 28.450 -14.663 -3.293 1.00 51.50 95 HIS A CA 1
ATOM 737 C C . HIS A 1 95 ? 27.327 -15.047 -2.314 1.00 51.50 95 HIS A C 1
ATOM 739 O O . HIS A 1 95 ? 26.952 -14.226 -1.477 1.00 51.50 95 HIS A O 1
ATOM 745 N N . ASP A 1 96 ? 26.846 -16.292 -2.364 1.00 57.75 96 ASP A N 1
ATOM 746 C CA . ASP A 1 96 ? 25.719 -16.750 -1.548 1.00 57.75 96 ASP A CA 1
ATOM 747 C C . ASP A 1 96 ? 26.091 -16.997 -0.079 1.00 57.75 96 ASP A C 1
ATOM 749 O O . ASP A 1 96 ? 25.285 -16.711 0.798 1.00 57.75 96 ASP A O 1
ATOM 753 N N . ASP A 1 97 ? 27.306 -17.446 0.243 1.00 61.38 97 ASP A N 1
ATOM 754 C CA . ASP A 1 97 ? 27.654 -17.837 1.624 1.00 61.38 97 ASP A CA 1
ATOM 755 C C . ASP A 1 97 ? 27.749 -16.635 2.584 1.00 61.38 97 ASP A C 1
ATOM 757 O O . ASP A 1 97 ? 27.332 -16.698 3.740 1.00 61.38 97 ASP A O 1
ATOM 761 N N . VAL A 1 98 ? 28.246 -15.492 2.100 1.00 64.00 98 VAL A N 1
ATOM 762 C CA . VAL A 1 98 ? 28.298 -14.253 2.897 1.00 64.00 98 VAL A CA 1
ATOM 763 C C . VAL A 1 98 ? 26.913 -13.613 2.989 1.00 64.00 98 VAL A C 1
ATOM 765 O O . VAL A 1 98 ? 26.518 -13.154 4.059 1.00 64.00 98 VAL A O 1
ATOM 768 N N . ALA A 1 99 ? 26.147 -13.614 1.893 1.00 65.69 99 ALA A N 1
ATOM 769 C CA . ALA A 1 99 ? 24.785 -13.089 1.882 1.00 65.69 99 ALA A CA 1
ATOM 770 C C . ALA A 1 99 ? 23.859 -13.908 2.799 1.00 65.69 99 ALA A C 1
ATOM 772 O O . ALA A 1 99 ? 23.098 -13.338 3.578 1.00 65.69 99 ALA A O 1
ATOM 773 N N . THR A 1 100 ? 23.966 -15.238 2.773 1.00 71.19 100 THR A N 1
ATOM 774 C CA . THR A 1 100 ? 23.220 -16.139 3.664 1.00 71.19 100 THR A CA 1
ATOM 775 C C . THR A 1 100 ? 23.624 -15.964 5.124 1.00 71.19 100 THR A C 1
ATOM 777 O O . THR A 1 100 ? 22.737 -15.871 5.968 1.00 71.19 100 THR A O 1
ATOM 780 N N . ALA A 1 101 ? 24.914 -15.813 5.438 1.00 72.56 101 ALA A N 1
ATOM 781 C CA . ALA A 1 101 ? 25.367 -15.548 6.805 1.00 72.56 101 ALA A CA 1
ATOM 782 C C . ALA A 1 101 ? 24.874 -14.193 7.351 1.00 72.56 101 ALA A C 1
ATOM 784 O O . ALA A 1 101 ? 24.427 -14.104 8.496 1.00 72.56 101 ALA A O 1
ATOM 785 N N . VAL A 1 102 ? 24.908 -13.136 6.532 1.00 77.06 102 VAL A N 1
ATOM 786 C CA . VAL A 1 102 ? 24.382 -11.810 6.907 1.00 77.06 102 VAL A CA 1
ATOM 787 C C . VAL A 1 102 ? 22.867 -11.860 7.105 1.00 77.06 102 VAL A C 1
ATOM 789 O O . VAL A 1 102 ? 22.355 -11.297 8.074 1.00 77.06 102 VAL A O 1
ATOM 792 N N . ASN A 1 103 ? 22.148 -12.569 6.232 1.00 77.38 103 ASN A N 1
ATOM 793 C CA . ASN A 1 103 ? 20.706 -12.760 6.362 1.00 77.38 103 ASN A CA 1
ATOM 794 C C . ASN A 1 103 ? 20.348 -13.556 7.622 1.00 77.38 103 ASN A C 1
ATOM 796 O O . ASN A 1 103 ? 19.427 -13.169 8.333 1.00 77.38 103 ASN A O 1
ATOM 800 N N . LEU A 1 104 ? 21.100 -14.612 7.942 1.00 84.75 104 LEU A N 1
ATOM 801 C CA . LEU A 1 104 ? 20.878 -15.429 9.135 1.00 84.75 104 LEU A CA 1
ATOM 802 C C . LEU A 1 104 ? 21.084 -14.618 10.419 1.00 84.75 104 LEU A C 1
ATOM 804 O O . LEU A 1 104 ? 20.237 -14.651 11.306 1.00 84.75 104 LEU A O 1
ATOM 808 N N . LYS A 1 105 ? 22.133 -13.791 10.472 1.00 83.88 105 LYS A N 1
ATOM 809 C CA . LYS A 1 105 ? 22.354 -12.872 11.597 1.00 83.88 105 LYS A CA 1
ATOM 810 C C . LYS A 1 105 ? 21.244 -11.825 11.726 1.00 83.88 105 LYS A C 1
ATOM 812 O O . LYS A 1 105 ? 20.840 -11.477 12.829 1.00 83.88 105 LYS A O 1
ATOM 817 N N . LYS A 1 106 ? 20.735 -11.310 10.603 1.00 86.81 106 LYS A N 1
ATOM 818 C CA . LYS A 1 106 ? 19.612 -10.363 10.610 1.00 86.81 106 LYS A CA 1
ATOM 819 C C . LYS A 1 106 ? 18.319 -11.018 11.103 1.00 86.81 106 LYS A C 1
ATOM 821 O O . LYS A 1 106 ? 17.558 -10.371 11.814 1.00 86.81 106 LYS A O 1
ATOM 826 N N . LEU A 1 107 ? 18.079 -12.278 10.742 1.00 86.44 107 LEU A N 1
ATOM 827 C CA . LEU A 1 107 ? 16.942 -13.054 11.238 1.00 86.44 107 LEU A CA 1
ATOM 828 C C . LEU A 1 107 ? 17.035 -13.287 12.747 1.00 86.44 107 LEU A C 1
ATOM 830 O O . LEU A 1 107 ? 16.047 -13.073 13.436 1.00 86.44 107 LEU A O 1
ATOM 834 N N . GLU A 1 108 ? 18.214 -13.630 13.262 1.00 89.44 108 GLU A N 1
ATOM 835 C CA . GLU A 1 108 ? 18.441 -13.816 14.701 1.00 89.44 108 GLU A CA 1
ATOM 836 C C . GLU A 1 108 ? 18.132 -12.539 15.502 1.00 89.44 108 GLU A C 1
ATOM 838 O O . GLU A 1 108 ? 17.380 -12.580 16.474 1.00 89.44 108 GLU A O 1
ATOM 843 N N . VAL A 1 109 ? 18.618 -11.379 15.040 1.00 91.69 109 VAL A N 1
ATOM 844 C CA . VAL A 1 109 ? 18.305 -10.081 15.666 1.00 91.69 109 VAL A CA 1
ATOM 845 C C . VAL A 1 109 ? 16.801 -9.793 15.629 1.00 91.69 109 VAL A C 1
ATOM 847 O O . VAL A 1 109 ? 16.224 -9.377 16.630 1.00 91.69 109 VAL A O 1
ATOM 850 N N . LEU A 1 110 ? 16.138 -10.054 14.498 1.00 90.56 110 LEU A N 1
ATOM 851 C CA . LEU A 1 110 ? 14.690 -9.865 14.373 1.00 90.56 110 LEU A CA 1
ATOM 852 C C . LEU A 1 110 ? 13.890 -10.812 15.276 1.00 90.56 110 LEU A C 1
ATOM 854 O O . LEU A 1 110 ? 12.818 -10.444 15.759 1.00 90.56 110 LEU A O 1
ATOM 858 N N . GLU A 1 111 ? 14.361 -12.038 15.490 1.00 90.25 111 GLU A N 1
ATOM 859 C CA . GLU A 1 111 ? 13.738 -12.980 16.420 1.00 90.25 111 GLU A CA 1
ATOM 860 C C . GLU A 1 111 ? 13.864 -12.500 17.866 1.00 90.25 111 GLU A C 1
ATOM 862 O O . GLU A 1 111 ? 12.887 -12.567 18.619 1.00 90.25 111 GLU A O 1
ATOM 867 N N . GLU A 1 112 ? 15.024 -11.960 18.239 1.00 93.06 112 GLU A N 1
ATOM 868 C CA . GLU A 1 112 ? 15.263 -11.393 19.564 1.00 93.06 112 GLU A CA 1
ATOM 869 C C . GLU A 1 112 ? 14.401 -10.147 19.817 1.00 93.06 112 GLU A C 1
ATOM 871 O O . GLU A 1 112 ? 13.718 -10.068 20.842 1.00 93.06 112 GLU A O 1
ATOM 876 N N . GLU A 1 113 ? 14.319 -9.230 18.848 1.00 92.44 113 GLU A N 1
ATOM 877 C CA . GLU A 1 113 ? 13.417 -8.071 18.900 1.00 92.44 113 GLU A CA 1
ATOM 878 C C . GLU A 1 113 ? 11.942 -8.494 18.989 1.00 92.44 113 GLU A C 1
ATOM 880 O O . GLU A 1 113 ? 11.163 -7.947 19.769 1.00 92.44 113 GLU A O 1
ATOM 885 N N . ASN A 1 114 ? 11.527 -9.517 18.238 1.00 90.56 114 ASN A N 1
ATOM 886 C CA . ASN A 1 114 ? 10.165 -10.041 18.350 1.00 90.56 114 ASN A CA 1
ATOM 887 C C . ASN A 1 114 ? 9.893 -10.666 19.719 1.00 90.56 114 ASN A C 1
ATOM 889 O O . ASN A 1 114 ? 8.764 -10.610 20.219 1.00 90.56 114 ASN A O 1
ATOM 893 N N . ARG A 1 115 ? 10.896 -11.305 20.322 1.00 94.25 115 ARG A N 1
ATOM 894 C CA . ARG A 1 115 ? 10.771 -11.903 21.649 1.00 94.25 115 ARG A CA 1
ATOM 895 C C . ARG A 1 115 ? 10.605 -10.825 22.714 1.00 94.25 115 ARG A C 1
ATOM 897 O O . ARG A 1 115 ? 9.674 -10.938 23.512 1.00 94.25 115 ARG A O 1
ATOM 904 N N . SER A 1 116 ? 11.425 -9.776 22.678 1.00 94.00 116 SER A N 1
ATOM 905 C CA . SER A 1 116 ? 11.327 -8.657 23.620 1.00 94.00 116 SER A CA 1
ATOM 906 C C . SER A 1 116 ? 9.986 -7.929 23.490 1.00 94.00 116 SER A C 1
ATOM 908 O O . SER A 1 116 ? 9.295 -7.739 24.491 1.00 94.00 116 SER A O 1
ATOM 910 N N . LEU A 1 117 ? 9.529 -7.655 22.263 1.00 93.75 117 LEU A N 1
ATOM 911 C CA . LEU A 1 117 ? 8.212 -7.059 22.012 1.00 93.75 117 LEU A CA 1
ATOM 912 C C . LEU A 1 117 ? 7.065 -7.923 22.553 1.00 93.75 117 LEU A C 1
ATOM 914 O O . LEU A 1 117 ? 6.136 -7.412 23.180 1.00 93.75 117 LEU A O 1
ATOM 918 N N . LYS A 1 118 ? 7.120 -9.248 22.359 1.00 93.38 118 LYS A N 1
ATOM 919 C CA . LYS A 1 118 ? 6.115 -10.168 22.923 1.00 93.38 118 LYS A CA 1
ATOM 920 C C . LYS A 1 118 ? 6.106 -10.139 24.449 1.00 93.38 118 LYS A C 1
ATOM 922 O O . LYS A 1 118 ? 5.042 -10.273 25.048 1.00 93.38 118 LYS A O 1
ATOM 927 N N . GLU A 1 119 ? 7.261 -9.999 25.088 1.00 94.94 119 GLU A N 1
ATOM 928 C CA . GLU A 1 119 ? 7.354 -9.888 26.545 1.00 94.94 119 GLU A CA 1
ATOM 929 C C . GLU A 1 119 ? 6.795 -8.560 27.062 1.00 94.94 119 GLU A C 1
ATOM 931 O O . GLU A 1 119 ? 6.055 -8.565 28.046 1.00 94.94 119 GLU A O 1
ATOM 936 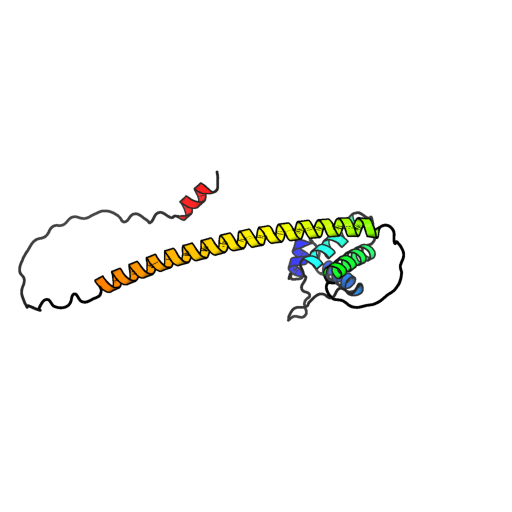N N . GLU A 1 120 ? 7.064 -7.441 26.389 1.00 94.75 120 GLU A N 1
ATOM 937 C CA . GLU A 1 120 ? 6.468 -6.145 26.733 1.00 94.75 120 GLU A CA 1
ATOM 938 C C . GLU A 1 120 ? 4.946 -6.155 26.599 1.00 94.75 120 GLU A C 1
ATOM 940 O O . GLU A 1 120 ? 4.244 -5.698 27.503 1.00 94.75 120 GLU A O 1
ATOM 945 N N . ILE A 1 121 ? 4.426 -6.738 25.514 1.00 94.38 121 ILE A N 1
ATOM 946 C CA . ILE A 1 121 ? 2.982 -6.896 25.315 1.00 94.38 121 ILE A CA 1
ATOM 947 C C . ILE A 1 121 ? 2.383 -7.732 26.447 1.00 94.38 121 ILE A C 1
ATOM 949 O O . ILE A 1 121 ? 1.408 -7.303 27.055 1.00 94.38 121 ILE A O 1
ATOM 953 N N . ARG A 1 122 ? 2.995 -8.869 26.805 1.00 95.69 122 ARG A N 1
ATOM 954 C CA . ARG A 1 122 ? 2.520 -9.698 27.927 1.00 95.69 122 ARG A CA 1
ATOM 955 C C . ARG A 1 122 ? 2.513 -8.941 29.253 1.00 95.69 122 ARG A C 1
ATOM 957 O O . ARG A 1 122 ? 1.557 -9.071 30.010 1.00 95.69 122 ARG A O 1
ATOM 964 N N . LYS A 1 123 ? 3.549 -8.145 29.536 1.00 95.81 123 LYS A N 1
ATOM 965 C CA . LYS A 1 123 ? 3.608 -7.311 30.748 1.00 95.81 123 LYS A CA 1
ATOM 966 C C . LYS A 1 123 ? 2.489 -6.274 30.757 1.00 95.81 123 LYS A C 1
ATOM 968 O O . LYS A 1 123 ? 1.782 -6.150 31.751 1.00 95.81 123 LYS A O 1
ATOM 973 N N . ARG A 1 124 ? 2.301 -5.561 29.646 1.00 95.31 124 ARG A N 1
ATOM 974 C CA . ARG A 1 124 ? 1.228 -4.572 29.500 1.00 95.31 124 ARG A CA 1
ATOM 975 C C . ARG A 1 124 ? -0.147 -5.215 29.666 1.00 95.31 124 ARG A C 1
ATOM 977 O O . ARG A 1 124 ? -0.986 -4.664 30.367 1.00 95.31 124 ARG A O 1
ATOM 984 N N . ASP A 1 125 ? -0.370 -6.364 29.040 1.00 95.19 125 ASP A N 1
ATOM 985 C CA . ASP A 1 125 ? -1.645 -7.072 29.107 1.00 95.19 125 ASP A CA 1
ATOM 986 C C . ASP A 1 125 ? -1.915 -7.576 30.535 1.00 95.19 125 ASP A C 1
ATOM 988 O O . ASP A 1 125 ? -3.034 -7.444 31.018 1.00 95.19 125 ASP A O 1
ATOM 992 N N . SER A 1 126 ? -0.887 -8.042 31.257 1.00 96.81 126 SER A N 1
ATOM 993 C CA . SER A 1 126 ? -0.998 -8.390 32.682 1.00 96.81 126 SER A CA 1
ATOM 994 C C . SER A 1 126 ? -1.418 -7.194 33.539 1.00 96.81 126 SER A C 1
ATOM 996 O O . SER A 1 126 ? -2.336 -7.319 34.344 1.00 96.81 126 SER A O 1
ATOM 998 N N . LEU A 1 127 ? -0.789 -6.030 33.347 1.00 95.81 127 LEU A N 1
ATOM 999 C CA . LEU A 1 127 ? -1.155 -4.802 34.065 1.00 95.81 127 LEU A CA 1
ATOM 1000 C C . LEU A 1 127 ? -2.579 -4.347 33.726 1.00 95.81 127 LEU A C 1
ATOM 1002 O O . LEU A 1 127 ? -3.293 -3.823 34.577 1.00 95.81 127 LEU A O 1
ATOM 1006 N N . PHE A 1 128 ? -3.003 -4.541 32.477 1.00 96.31 128 PHE A N 1
ATOM 1007 C CA . PHE A 1 128 ? -4.353 -4.204 32.047 1.00 96.31 128 PHE A CA 1
ATOM 1008 C C . PHE A 1 128 ? -5.400 -5.107 32.706 1.00 96.31 128 PHE A C 1
ATOM 1010 O O . PHE A 1 128 ? -6.430 -4.611 33.154 1.00 96.31 128 PHE A O 1
ATOM 1017 N N . VAL A 1 129 ? -5.126 -6.411 32.810 1.00 96.62 129 VAL A N 1
ATOM 1018 C CA . VAL A 1 129 ? -5.993 -7.360 33.524 1.00 96.62 129 VAL A CA 1
ATOM 1019 C C . VAL A 1 129 ? -6.098 -6.992 35.004 1.00 96.62 129 VAL A C 1
ATOM 1021 O O . VAL A 1 129 ? -7.210 -6.886 35.510 1.00 96.62 129 VAL A O 1
ATOM 1024 N N . GLU A 1 130 ? -4.980 -6.703 35.670 1.00 95.69 130 GLU A N 1
ATOM 1025 C CA . GLU A 1 130 ? -4.972 -6.294 37.082 1.00 95.69 130 GLU A CA 1
ATOM 1026 C C . GLU A 1 130 ? -5.789 -5.009 37.314 1.00 95.69 130 GLU A C 1
ATOM 1028 O O . GLU A 1 130 ? -6.630 -4.946 38.211 1.00 95.69 130 GLU A O 1
ATOM 1033 N N . ALA A 1 131 ? -5.626 -4.002 36.451 1.00 95.12 131 ALA A N 1
ATOM 1034 C CA . ALA A 1 131 ? -6.404 -2.766 36.529 1.00 95.12 131 ALA A CA 1
ATOM 1035 C C . ALA A 1 131 ? -7.910 -2.997 36.304 1.00 95.12 131 ALA A C 1
ATOM 1037 O O . ALA A 1 131 ? -8.746 -2.342 36.936 1.00 95.12 131 ALA A O 1
ATOM 1038 N N . LEU A 1 132 ? -8.274 -3.920 35.407 1.00 95.75 132 LEU A N 1
ATOM 1039 C CA . LEU A 1 132 ? -9.667 -4.303 35.179 1.00 95.75 132 LEU A CA 1
ATOM 1040 C C . LEU A 1 132 ? -10.260 -5.039 36.382 1.00 95.75 132 LEU A C 1
ATOM 1042 O O . LEU A 1 132 ? -11.405 -4.768 36.745 1.00 95.75 132 LEU A O 1
ATOM 1046 N N . GLU A 1 133 ? -9.501 -5.931 37.014 1.00 95.94 133 GLU A N 1
ATOM 1047 C CA . GLU A 1 133 ? -9.918 -6.617 38.239 1.00 95.94 133 GLU A CA 1
ATOM 1048 C C . GLU A 1 133 ? -10.130 -5.624 39.385 1.00 95.94 133 GLU A C 1
ATOM 1050 O O . GLU A 1 133 ? -11.172 -5.654 40.043 1.00 95.94 133 GLU A O 1
ATOM 1055 N N . GLU A 1 134 ? -9.214 -4.672 39.578 1.00 95.62 134 GLU A N 1
ATOM 1056 C CA . GLU A 1 134 ? -9.363 -3.637 40.603 1.00 95.62 134 GLU A CA 1
ATOM 1057 C C . GLU A 1 134 ? -10.602 -2.760 40.352 1.00 95.62 134 GLU A C 1
ATOM 1059 O O . GLU A 1 134 ? -11.359 -2.441 41.276 1.00 95.62 134 GLU A O 1
ATOM 1064 N N . MET A 1 135 ? -10.846 -2.381 39.095 1.00 95.00 135 MET A N 1
ATOM 1065 C CA . MET A 1 135 ? -12.025 -1.604 38.715 1.00 95.00 135 MET A CA 1
ATOM 1066 C C . MET A 1 135 ? -13.318 -2.393 38.932 1.00 95.00 135 MET A C 1
ATOM 1068 O O . MET A 1 135 ? -14.287 -1.837 39.451 1.00 95.00 135 MET A O 1
ATOM 1072 N N . LYS A 1 136 ? -13.322 -3.684 38.588 1.00 94.88 136 LYS A N 1
ATOM 1073 C CA . LYS A 1 136 ? -14.450 -4.583 38.837 1.00 94.88 136 LYS A CA 1
ATOM 1074 C C . LYS A 1 136 ? -14.757 -4.668 40.331 1.00 94.88 136 LYS A C 1
ATOM 1076 O O . LYS A 1 136 ? -15.892 -4.436 40.722 1.00 94.88 136 LYS A O 1
ATOM 1081 N N . HIS A 1 137 ? -13.748 -4.873 41.176 1.00 95.00 137 HIS A N 1
ATOM 1082 C CA . HIS A 1 137 ? -13.941 -4.895 42.627 1.00 95.00 137 HIS A CA 1
ATOM 1083 C C . HIS A 1 137 ? -14.508 -3.583 43.181 1.00 95.00 137 HIS A C 1
ATOM 1085 O O . HIS A 1 137 ? -15.308 -3.600 44.116 1.00 95.00 137 HIS A O 1
ATOM 1091 N N . LYS A 1 138 ? -14.115 -2.431 42.626 1.00 93.88 138 LYS A N 1
ATOM 1092 C CA . LYS A 1 138 ? -14.700 -1.135 43.006 1.00 93.88 138 LYS A CA 1
ATOM 1093 C C . LYS A 1 138 ? -16.167 -1.028 42.585 1.00 93.88 138 LYS A C 1
ATOM 1095 O O . LYS A 1 138 ? -16.961 -0.512 43.365 1.00 93.88 138 LYS A O 1
ATOM 1100 N N . LEU A 1 139 ? -16.522 -1.514 41.396 1.00 93.44 139 LEU A N 1
ATOM 1101 C CA . LEU A 1 139 ? -17.910 -1.562 40.928 1.00 93.44 139 LEU A CA 1
ATOM 1102 C C . LEU A 1 139 ? -18.772 -2.467 41.811 1.00 93.44 139 LEU A C 1
ATOM 1104 O O . LEU A 1 139 ? -19.816 -2.012 42.265 1.00 93.44 139 LEU A O 1
ATOM 1108 N N . ASP A 1 140 ? -18.296 -3.672 42.132 1.00 93.44 140 ASP A N 1
ATOM 1109 C CA . ASP A 1 140 ? -19.011 -4.622 42.994 1.00 93.44 140 ASP A CA 1
ATOM 1110 C C . ASP A 1 140 ? -19.292 -4.004 44.379 1.00 93.44 140 ASP A C 1
ATOM 1112 O O . ASP A 1 140 ? -20.411 -4.066 44.884 1.00 93.44 140 ASP A O 1
ATOM 1116 N N . ARG A 1 141 ? -18.310 -3.301 44.968 1.00 93.00 141 ARG A N 1
ATOM 1117 C CA . ARG A 1 141 ? -18.505 -2.567 46.235 1.00 93.00 141 ARG A CA 1
ATOM 1118 C C . ARG A 1 141 ? -19.570 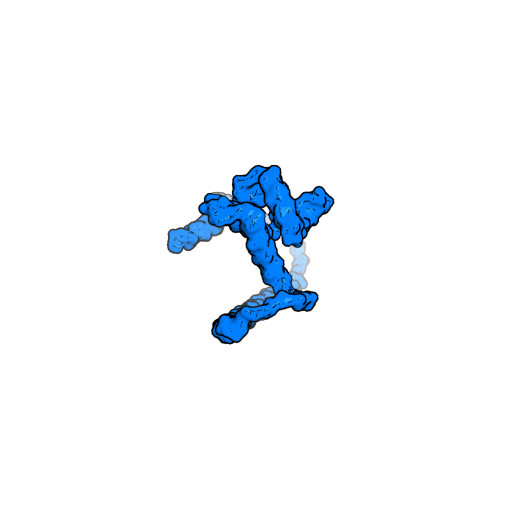-1.481 46.116 1.00 93.00 141 ARG A C 1
ATOM 1120 O O . ARG A 1 141 ? -20.393 -1.327 47.014 1.00 93.00 141 ARG A O 1
ATOM 1127 N N . ILE A 1 142 ? -19.546 -0.699 45.036 1.00 91.44 142 ILE A N 1
ATOM 1128 C CA . ILE A 1 142 ? -20.545 0.353 44.804 1.00 91.44 142 ILE A CA 1
ATOM 1129 C C . ILE A 1 142 ? -21.939 -0.266 44.656 1.00 91.44 142 ILE A C 1
ATOM 1131 O O . ILE A 1 142 ? -22.891 0.254 45.235 1.00 91.44 142 ILE A O 1
ATOM 1135 N N . GLU A 1 143 ? -22.060 -1.373 43.926 1.00 92.00 143 GLU A N 1
ATOM 1136 C CA . GLU A 1 143 ? -23.318 -2.096 43.749 1.00 92.00 143 GLU A CA 1
ATOM 1137 C C . GLU A 1 143 ? -23.855 -2.633 45.084 1.00 92.00 143 GLU A C 1
ATOM 1139 O O . GLU A 1 143 ? -25.030 -2.439 45.398 1.00 92.00 143 GLU A O 1
ATOM 1144 N N . GLU A 1 144 ? -22.999 -3.228 45.919 1.00 89.38 144 GLU A N 1
ATOM 1145 C CA . GLU A 1 144 ? -23.368 -3.673 47.267 1.00 89.38 144 GLU A CA 1
ATOM 1146 C C . GLU A 1 144 ? -23.846 -2.513 48.147 1.00 89.38 144 GLU A C 1
ATOM 1148 O O . GLU A 1 144 ? -24.886 -2.626 48.803 1.00 89.38 144 GLU A O 1
ATOM 1153 N N . HIS A 1 145 ? -23.135 -1.380 48.135 1.00 86.25 145 HIS A N 1
ATOM 1154 C CA . HIS A 1 145 ? -23.547 -0.181 48.864 1.00 86.25 145 HIS A CA 1
ATOM 1155 C C . HIS A 1 145 ? -24.902 0.349 48.373 1.00 86.25 145 HIS A C 1
ATOM 1157 O O . HIS A 1 145 ? -25.756 0.683 49.192 1.00 86.25 145 HIS A O 1
ATOM 1163 N N . GLN A 1 146 ? -25.148 0.386 47.060 1.00 84.44 146 GLN A N 1
ATOM 1164 C CA . GLN A 1 146 ? -26.448 0.791 46.514 1.00 84.44 146 GLN A CA 1
ATOM 1165 C C . GLN A 1 146 ? -27.562 -0.183 46.906 1.00 84.44 146 GLN A C 1
ATOM 1167 O O . GLN A 1 146 ? -28.651 0.244 47.278 1.00 84.44 146 GLN A O 1
ATOM 1172 N N . LYS A 1 147 ? -27.293 -1.490 46.892 1.00 83.25 147 LYS A N 1
ATOM 1173 C CA . LYS A 1 147 ? -28.271 -2.516 47.270 1.00 83.25 147 LYS A CA 1
ATOM 1174 C C . LYS A 1 147 ? -28.653 -2.446 48.751 1.00 83.25 147 LYS A C 1
ATOM 1176 O O . LYS A 1 147 ? -29.814 -2.671 49.082 1.00 83.25 147 LYS A O 1
ATOM 1181 N N . GLN A 1 148 ? -27.712 -2.092 49.629 1.00 75.50 148 GLN A N 1
ATOM 1182 C CA . GLN A 1 148 ? -27.983 -1.842 51.051 1.00 75.50 148 GLN A CA 1
ATOM 1183 C C . GLN A 1 148 ? -28.823 -0.577 51.278 1.00 75.50 148 GLN A C 1
ATOM 1185 O O . GLN A 1 148 ? -29.646 -0.561 52.186 1.00 75.50 148 GLN A O 1
ATOM 1190 N N . LEU A 1 149 ? -28.662 0.455 50.442 1.00 65.75 149 LEU A N 1
ATOM 1191 C CA . LEU A 1 149 ? -29.471 1.680 50.501 1.00 65.75 149 LEU A CA 1
ATOM 1192 C C . LEU A 1 149 ? -30.898 1.499 49.946 1.00 65.75 149 LEU A C 1
ATOM 1194 O O . LEU A 1 149 ? -31.772 2.302 50.256 1.00 65.75 149 LEU A O 1
ATOM 1198 N N . VAL A 1 150 ? -31.135 0.473 49.119 1.00 60.47 150 VAL A N 1
ATOM 1199 C CA . VAL A 1 150 ? -32.419 0.220 48.431 1.00 60.47 150 VAL A CA 1
ATOM 1200 C C . VAL A 1 150 ? -33.275 -0.863 49.128 1.00 60.47 150 VAL A C 1
ATOM 1202 O O . VAL A 1 150 ? -34.450 -1.020 48.802 1.00 60.47 150 VAL A O 1
ATOM 1205 N N . ALA A 1 151 ? -32.748 -1.583 50.128 1.00 46.94 151 ALA A N 1
ATOM 1206 C CA . ALA A 1 151 ? -33.537 -2.466 51.004 1.00 46.94 151 ALA A CA 1
ATOM 1207 C C . ALA A 1 151 ? -34.238 -1.655 52.125 1.00 46.94 151 ALA A C 1
ATOM 1209 O O . ALA A 1 151 ? -33.691 -0.661 52.592 1.00 46.94 151 ALA A O 1
ATOM 1210 N N . PRO A 1 152 ? -35.472 -2.015 52.525 1.00 51.53 152 PRO A N 1
ATOM 1211 C CA . PRO A 1 152 ? -36.612 -1.104 52.531 1.00 51.53 152 PRO A CA 1
ATOM 1212 C C . PRO A 1 152 ? -36.606 -0.112 53.702 1.00 51.53 152 PRO A C 1
ATOM 1214 O O . PRO A 1 152 ? -36.819 -0.488 54.850 1.00 51.53 152 PRO A O 1
ATOM 1217 N N . VAL A 1 153 ? -36.518 1.182 53.383 1.00 45.72 153 VAL A N 1
ATOM 1218 C CA . VAL A 1 153 ? -37.268 2.209 54.118 1.00 45.72 153 VAL A CA 1
ATOM 1219 C C . VAL A 1 153 ? -38.683 2.181 53.549 1.00 45.72 153 VAL A C 1
ATOM 1221 O O . VAL A 1 153 ? -39.012 2.854 52.576 1.00 45.72 153 VAL A O 1
ATOM 1224 N N . SER A 1 154 ? -39.516 1.302 54.083 1.00 50.81 154 SER A N 1
ATOM 1225 C CA . SER A 1 154 ? -40.963 1.364 53.910 1.00 50.81 154 SER A CA 1
ATOM 1226 C C . SER A 1 154 ? -41.563 0.739 55.143 1.00 50.81 154 SER A C 1
ATOM 1228 O O . SER A 1 154 ? -41.654 -0.477 55.228 1.00 50.81 154 SER A O 1
ATOM 1230 N N . GLU A 1 155 ? -41.836 1.593 56.122 1.00 49.50 155 GLU A N 1
ATOM 1231 C CA . GLU A 1 155 ? -43.060 1.609 56.922 1.00 49.50 155 GLU A CA 1
ATOM 1232 C C . GLU A 1 155 ? -42.872 2.655 58.028 1.00 49.50 155 GLU A C 1
ATOM 1234 O O . GLU A 1 155 ? -42.427 2.353 59.130 1.00 49.50 155 GLU A O 1
ATOM 1239 N N . GLU A 1 156 ? -43.217 3.907 57.725 1.00 39.41 156 GLU A N 1
ATOM 1240 C CA . GLU A 1 156 ? -43.785 4.786 58.747 1.00 39.41 156 GLU A CA 1
ATOM 1241 C C . GLU A 1 156 ? -45.192 5.215 58.300 1.00 39.41 156 GLU A C 1
ATOM 1243 O O . GLU A 1 156 ? -45.430 5.380 57.099 1.00 39.41 156 GLU A O 1
ATOM 1248 N N . PRO A 1 157 ? -46.147 5.271 59.244 1.00 42.78 157 PRO A N 1
ATOM 1249 C CA . PRO A 1 157 ? -47.572 5.178 58.967 1.00 42.78 157 PRO A CA 1
ATOM 1250 C C . PRO A 1 157 ? -48.176 6.492 58.470 1.00 42.78 157 PRO A C 1
ATOM 1252 O O . PRO A 1 157 ? -47.871 7.575 58.965 1.00 42.78 157 PRO A O 1
ATOM 1255 N N . ASP A 1 158 ? -49.124 6.346 57.547 1.00 45.69 158 ASP A N 1
ATOM 1256 C CA . ASP A 1 158 ? -50.088 7.366 57.142 1.00 45.69 158 ASP A CA 1
ATOM 1257 C C . ASP A 1 158 ? -50.869 7.863 58.375 1.00 45.69 158 ASP A C 1
ATOM 1259 O O . ASP A 1 158 ? -51.690 7.133 58.940 1.00 45.69 158 ASP A O 1
ATOM 1263 N N . ILE A 1 159 ? -50.638 9.109 58.802 1.00 40.03 159 ILE A N 1
ATOM 1264 C CA . ILE A 1 159 ? -51.545 9.817 59.712 1.00 40.03 159 ILE A CA 1
ATOM 1265 C C . ILE A 1 159 ? -51.928 11.151 59.076 1.00 40.03 159 ILE A C 1
ATOM 1267 O O . ILE A 1 159 ? -51.127 12.059 58.880 1.00 40.03 159 ILE A O 1
ATOM 1271 N N . ASN A 1 160 ? -53.209 11.202 58.742 1.00 39.31 160 ASN A N 1
ATOM 1272 C CA . ASN A 1 160 ? -53.938 12.286 58.115 1.00 39.31 160 ASN A CA 1
ATOM 1273 C C . ASN A 1 160 ? -53.998 13.561 58.989 1.00 39.31 160 ASN A C 1
ATOM 1275 O O . ASN A 1 160 ? -54.415 13.483 60.144 1.00 39.31 160 ASN A O 1
ATOM 1279 N N . ALA A 1 161 ? -53.766 14.704 58.324 1.00 36.97 161 ALA A N 1
ATOM 1280 C CA . ALA A 1 161 ? -54.372 16.038 58.522 1.00 36.97 161 ALA A CA 1
ATOM 1281 C C . ALA A 1 161 ? -53.957 16.913 59.734 1.00 36.97 161 ALA A C 1
ATOM 1283 O O . ALA A 1 161 ? -53.570 16.392 60.776 1.00 36.97 161 ALA A O 1
ATOM 1284 N N . PRO A 1 162 ? -54.234 18.241 59.710 1.00 45.44 162 PRO A N 1
ATOM 1285 C CA . PRO A 1 162 ? -54.158 19.248 58.634 1.00 45.44 162 PRO A CA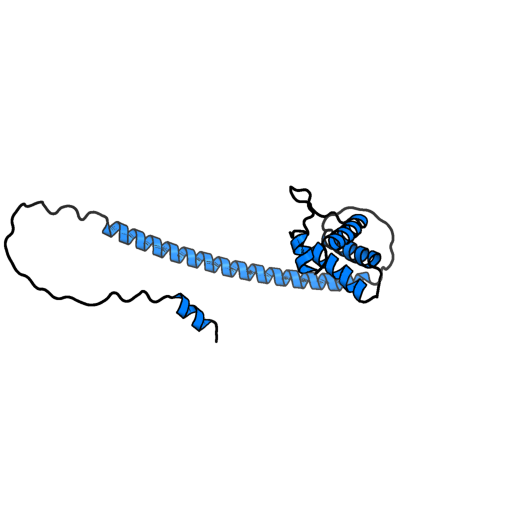 1
ATOM 1286 C C . PRO A 1 162 ? -53.239 20.448 59.015 1.00 45.44 162 PRO A C 1
ATOM 1288 O O . PRO A 1 162 ? -52.835 20.591 60.166 1.00 45.44 162 PRO A O 1
ATOM 1291 N N . GLU A 1 163 ? -52.920 21.332 58.057 1.00 38.09 163 GLU A N 1
ATOM 1292 C CA . GLU A 1 163 ? -52.195 22.602 58.297 1.00 38.09 163 GLU A CA 1
ATOM 1293 C C . GLU A 1 163 ? -52.925 23.526 59.306 1.00 38.09 163 GLU A C 1
ATOM 1295 O O . GLU A 1 163 ? -54.146 23.410 59.468 1.00 38.09 163 GLU A O 1
ATOM 1300 N N . PRO A 1 164 ? -52.228 24.494 59.949 1.00 41.34 164 PRO A N 1
ATOM 1301 C CA . PRO A 1 164 ? -52.133 25.817 59.308 1.00 41.34 164 PRO A CA 1
ATOM 1302 C C . PRO A 1 164 ? -50.849 26.642 59.583 1.00 41.34 164 PRO A C 1
ATOM 1304 O O . PRO A 1 164 ? -50.246 26.572 60.649 1.00 41.34 164 PRO A O 1
ATOM 1307 N N . SER A 1 165 ? -50.612 27.587 58.660 1.00 29.69 165 SER A N 1
ATOM 1308 C CA . SER A 1 165 ? -50.229 28.994 58.910 1.00 29.69 165 SER A CA 1
ATOM 1309 C C . SER A 1 165 ? -48.742 29.399 59.009 1.00 29.69 165 SER A C 1
ATOM 1311 O O . SER A 1 165 ? -48.137 29.287 60.070 1.00 29.69 165 SER A O 1
ATOM 1313 N N . SER A 1 166 ? -48.333 30.158 57.973 1.00 35.47 166 SER A N 1
ATOM 1314 C CA . SER A 1 166 ? -47.461 31.362 57.993 1.00 35.47 166 SER A CA 1
ATOM 1315 C C . SER A 1 166 ? -45.949 31.114 58.226 1.00 35.47 166 SER A C 1
ATOM 1317 O O . SER A 1 166 ? -45.583 30.309 59.063 1.00 35.47 166 SER A O 1
ATOM 1319 N N . GLN A 1 167 ? -44.974 31.729 57.546 1.00 33.75 167 GLN A N 1
ATOM 1320 C CA . GLN A 1 167 ? -44.852 33.065 56.953 1.00 33.75 167 GLN A CA 1
ATOM 1321 C C . GLN A 1 167 ? -43.852 33.071 55.777 1.00 33.75 167 GLN A C 1
ATOM 1323 O O . GLN A 1 167 ? -43.016 32.182 55.639 1.00 33.75 167 GLN A O 1
ATOM 1328 N N . GLU A 1 168 ? -43.974 34.118 54.962 1.00 39.47 168 GLU A N 1
ATOM 1329 C CA . GLU A 1 168 ? -43.066 34.565 53.905 1.00 39.47 168 GLU A CA 1
ATOM 1330 C C . GLU A 1 168 ? -41.627 34.784 54.407 1.00 39.47 168 GLU A C 1
ATOM 1332 O O . GLU A 1 168 ? -41.426 35.419 55.438 1.00 39.47 168 GLU A O 1
ATOM 1337 N N . GLU A 1 169 ? -40.631 34.365 53.621 1.00 38.19 169 GLU A N 1
ATOM 1338 C CA . GLU A 1 169 ? -39.340 35.058 53.563 1.00 38.19 169 GLU A CA 1
ATOM 1339 C C . GLU A 1 169 ? -38.765 34.966 52.140 1.00 38.19 169 GLU A C 1
ATOM 1341 O O . GLU A 1 169 ? -38.274 33.942 51.665 1.00 38.19 169 GLU A O 1
ATOM 1346 N N . GLU A 1 170 ? -38.939 36.079 51.441 1.00 41.00 170 GLU A N 1
ATOM 1347 C CA . GLU A 1 170 ? -38.398 36.451 50.143 1.00 41.00 170 GLU A CA 1
ATOM 1348 C C . GLU A 1 170 ? -36.882 36.681 50.261 1.00 41.00 170 GLU A C 1
ATOM 1350 O O . GLU A 1 170 ? -36.457 37.413 51.149 1.00 41.00 170 GLU A O 1
ATOM 1355 N N . ASN A 1 171 ? -36.068 36.077 49.384 1.00 34.44 171 ASN A N 1
ATOM 1356 C CA . ASN A 1 171 ? -34.760 36.602 48.954 1.00 34.44 171 ASN A CA 1
ATOM 1357 C C . ASN A 1 171 ? -34.230 35.797 47.745 1.00 34.44 171 ASN A C 1
ATOM 1359 O O . ASN A 1 171 ? -33.683 34.704 47.879 1.00 34.44 171 ASN A O 1
ATOM 1363 N N . GLU A 1 172 ? -34.386 36.360 46.547 1.00 41.50 172 GLU A N 1
ATOM 1364 C CA . GLU A 1 172 ? -33.470 36.155 45.409 1.00 41.50 172 GLU A CA 1
ATOM 1365 C C . GLU A 1 172 ? -32.210 37.044 45.591 1.00 41.50 172 GLU A C 1
ATOM 1367 O O . GLU A 1 172 ? -32.236 37.905 46.474 1.00 41.50 172 GLU A O 1
ATOM 1372 N N . PRO A 1 173 ? -31.146 36.986 44.749 1.00 56.38 173 PRO A N 1
ATOM 1373 C CA . PRO A 1 173 ? -30.833 36.084 43.621 1.00 56.38 173 PRO A CA 1
ATOM 1374 C C . PRO A 1 173 ? -29.376 35.539 43.675 1.00 56.38 173 PRO A C 1
ATOM 1376 O O . PRO A 1 173 ? -28.596 35.954 44.520 1.00 56.38 173 PRO A O 1
ATOM 1379 N N . GLU A 1 174 ? -28.960 34.662 42.742 1.00 43.47 174 GLU A N 1
ATOM 1380 C CA . GLU A 1 174 ? -27.716 34.851 41.951 1.00 43.47 174 GLU A CA 1
ATOM 1381 C C . GLU A 1 174 ? -27.494 33.768 40.857 1.00 43.47 174 GLU A C 1
ATOM 1383 O O . GLU A 1 174 ? -28.039 32.663 40.933 1.00 43.47 174 GLU A O 1
ATOM 1388 N N . PRO A 1 175 ? -26.746 34.097 39.780 1.00 46.09 175 PRO A N 1
ATOM 1389 C CA . PRO A 1 175 ? -26.850 33.450 38.476 1.00 46.09 175 PRO A CA 1
ATOM 1390 C C . PRO A 1 175 ? -26.042 32.155 38.340 1.00 46.09 175 PRO A C 1
ATOM 1392 O O . PRO A 1 175 ? -24.883 32.038 38.741 1.00 46.09 175 PRO A O 1
ATOM 1395 N N . VAL A 1 176 ? -26.644 31.201 37.632 1.00 52.28 176 VAL A N 1
ATOM 1396 C CA . VAL A 1 176 ? -26.017 29.964 37.159 1.00 52.28 176 VAL A CA 1
ATOM 1397 C C . VAL A 1 176 ? -24.784 30.301 36.314 1.00 52.28 176 VAL A C 1
ATOM 1399 O O . VAL A 1 176 ? -24.893 30.791 35.189 1.00 52.28 176 VAL A O 1
ATOM 1402 N N . THR A 1 177 ? -23.590 30.025 36.837 1.00 52.09 177 THR A N 1
ATOM 1403 C CA . THR A 1 177 ? -22.358 30.139 36.047 1.00 52.09 177 THR A CA 1
ATOM 1404 C C . THR A 1 177 ? -22.330 29.075 34.939 1.00 52.09 177 THR A C 1
ATOM 1406 O O . THR A 1 177 ? -22.753 27.933 35.151 1.00 52.09 177 THR A O 1
ATOM 1409 N N . PRO A 1 178 ? -21.834 29.404 33.731 1.00 52.78 178 PRO A N 1
ATOM 1410 C CA . PRO A 1 178 ? -21.754 28.440 32.646 1.00 52.78 178 PRO A CA 1
ATOM 1411 C C . PRO A 1 178 ? -20.634 27.431 32.924 1.00 52.78 178 PRO A C 1
ATOM 1413 O O . PRO A 1 178 ? -19.528 27.787 33.338 1.00 52.78 178 PRO A O 1
ATOM 1416 N N . LYS A 1 179 ? -20.925 26.149 32.676 1.00 55.69 179 LYS A N 1
ATOM 1417 C CA . LYS A 1 179 ? -19.988 25.027 32.822 1.00 55.69 179 LYS A CA 1
ATOM 1418 C C . LYS A 1 179 ? -18.673 25.335 32.095 1.00 55.69 179 LYS A C 1
ATOM 1420 O O . LYS A 1 179 ? -18.660 25.535 30.883 1.00 55.69 179 LYS A O 1
ATOM 1425 N N . LYS A 1 180 ? -17.567 25.351 32.847 1.00 56.12 180 LYS A N 1
ATOM 1426 C CA . LYS A 1 180 ? -16.194 25.478 32.334 1.00 56.12 180 LYS A CA 1
ATOM 1427 C C . LYS A 1 180 ? -15.949 24.424 31.252 1.00 56.12 180 LYS A C 1
ATOM 1429 O O . LYS A 1 180 ? -15.917 23.228 31.534 1.00 56.12 180 LYS A O 1
ATOM 1434 N N . ASP A 1 181 ? -15.764 24.883 30.021 1.00 59.56 181 ASP A N 1
ATOM 1435 C CA . ASP A 1 181 ? -15.490 24.035 28.869 1.00 59.56 181 ASP A CA 1
ATOM 1436 C C . ASP A 1 181 ? -14.087 23.412 28.991 1.00 59.56 181 ASP A C 1
ATOM 1438 O O . ASP A 1 181 ? -13.053 24.079 28.857 1.00 59.56 181 ASP A O 1
ATOM 1442 N N . MET A 1 182 ? -14.044 22.109 29.283 1.00 59.59 182 MET A N 1
ATOM 1443 C CA . MET A 1 182 ? -12.804 21.353 29.477 1.00 59.59 182 MET A CA 1
ATOM 1444 C C . MET A 1 182 ? -11.946 21.253 28.209 1.00 59.59 182 MET A C 1
ATOM 1446 O O . MET A 1 182 ? -10.772 20.894 28.301 1.00 59.59 182 MET A O 1
ATOM 1450 N N . ARG A 1 183 ? -12.469 21.617 27.028 1.00 59.50 183 ARG A N 1
ATOM 1451 C CA . ARG A 1 183 ? -11.682 21.659 25.784 1.00 59.50 183 ARG A CA 1
ATOM 1452 C C . ARG A 1 183 ? -10.548 22.687 25.822 1.00 59.50 183 ARG A C 1
ATOM 1454 O O . ARG A 1 183 ? -9.492 22.437 25.247 1.00 59.50 183 ARG A O 1
ATOM 1461 N N . SER A 1 184 ? -10.728 23.799 26.538 1.00 60.94 184 SER A N 1
ATOM 1462 C CA . SER A 1 184 ? -9.715 24.863 26.652 1.00 60.94 184 SER A CA 1
ATOM 1463 C C . SER A 1 184 ? -8.505 24.444 27.502 1.00 60.94 184 SER A C 1
ATOM 1465 O O . SER A 1 184 ? -7.363 24.799 27.203 1.00 60.94 184 SER A O 1
ATOM 1467 N N . LEU A 1 185 ? -8.725 23.609 28.524 1.00 58.50 185 LEU A N 1
ATOM 1468 C CA . LEU A 1 185 ? -7.658 23.118 29.403 1.00 58.50 185 LEU A CA 1
ATOM 1469 C C . LEU A 1 185 ? -6.686 22.183 28.673 1.00 58.50 185 LEU A C 1
ATOM 1471 O O . LEU A 1 185 ? -5.473 22.309 28.833 1.00 58.50 185 LEU A O 1
ATOM 1475 N N . TRP A 1 186 ? -7.198 21.306 27.806 1.00 59.03 186 TRP A N 1
ATOM 1476 C CA . TRP A 1 186 ? -6.361 20.384 27.032 1.00 59.03 186 TRP A CA 1
ATOM 1477 C C . TRP A 1 186 ? -5.534 21.080 25.946 1.00 59.03 186 TRP A C 1
ATOM 1479 O O . TRP A 1 186 ? -4.419 20.646 25.655 1.00 59.03 186 TRP A O 1
ATOM 1489 N N . ALA A 1 187 ? -6.023 22.193 25.390 1.00 64.06 187 ALA A N 1
ATOM 1490 C CA . ALA A 1 187 ? -5.275 22.977 24.407 1.00 64.06 187 ALA A CA 1
ATOM 1491 C C . ALA A 1 187 ? -4.009 23.620 25.003 1.00 64.06 187 ALA A C 1
ATOM 1493 O O . ALA A 1 187 ? -3.015 23.800 24.303 1.00 64.06 187 ALA A O 1
ATOM 1494 N N . ARG A 1 188 ? -4.012 23.923 26.308 1.00 60.78 188 ARG A N 1
ATOM 1495 C CA . ARG A 1 188 ? -2.898 24.600 26.988 1.00 60.78 188 ARG A CA 1
ATOM 1496 C C . ARG A 1 188 ? -1.755 23.662 27.389 1.00 60.78 188 ARG A C 1
ATOM 1498 O O . ARG A 1 188 ? -0.636 24.125 27.575 1.00 60.78 188 ARG A O 1
ATOM 1505 N N . ILE A 1 189 ? -2.026 22.362 27.500 1.00 64.69 189 ILE A N 1
ATOM 1506 C CA . ILE A 1 189 ? -1.030 21.345 27.881 1.00 64.69 189 ILE A CA 1
ATOM 1507 C C . ILE A 1 189 ? -0.182 20.909 26.675 1.00 64.69 189 ILE A C 1
ATOM 1509 O O . ILE A 1 189 ? 0.962 20.511 26.847 1.00 64.69 189 ILE A O 1
ATOM 1513 N N . ARG A 1 190 ? -0.699 21.028 25.444 1.00 58.22 190 ARG A N 1
ATOM 1514 C CA . ARG A 1 190 ? -0.028 20.518 24.235 1.00 58.22 190 ARG A CA 1
ATOM 1515 C C . ARG A 1 190 ? 1.038 21.460 23.635 1.00 58.22 190 ARG A C 1
ATOM 1517 O O . ARG A 1 190 ? 1.727 21.055 22.711 1.00 58.22 190 ARG A O 1
ATOM 1524 N N . ASN A 1 191 ? 1.200 22.681 24.155 1.00 50.34 191 ASN A N 1
ATOM 1525 C CA . ASN A 1 191 ? 2.144 23.689 23.635 1.00 50.34 191 ASN A CA 1
ATOM 1526 C C . ASN A 1 191 ? 3.336 23.975 24.578 1.00 50.34 191 ASN A C 1
ATOM 1528 O O . ASN A 1 191 ? 3.798 25.114 24.652 1.00 50.34 191 ASN A O 1
ATOM 1532 N N . LYS A 1 192 ? 3.825 22.975 25.316 1.00 47.69 192 LYS A N 1
ATOM 1533 C CA . LYS A 1 192 ? 5.092 23.059 26.057 1.00 47.69 192 LYS A CA 1
ATOM 1534 C C . LYS A 1 192 ? 6.070 22.003 25.578 1.00 47.69 192 LYS A C 1
ATOM 1536 O O . LYS A 1 192 ? 5.598 20.880 25.302 1.00 47.69 192 LYS A O 1
#

InterPro domains:
  IPR000551 MerR-type HTH domain [PF13411] (2-65)
  IPR009061 Putative DNA-binding domain superfamily [SSF46955] (1-55)

pLDDT: mean 76.97, std 21.37, range [29.69, 96.94]

Organism: NCBI:txid1215089

Foldseek 3Di:
DAFLVVLCVVLVHDSVVVVVLVVLLVVLPDDFDADPVRGGDDDPLRSVLSNQLVVCVVVVVDDSSVSSNVSSVVVVVVVPPDDDDDDDDDDDPPPVVVVVVVVVVVVVVVVVVVVVVVVVVVVVVVVVVVVVVVVVVVVVVVVVVVVVVVPDPDDDDDDDDDDDDDDDDDDDDDDDDDPDDCVVVVVVVPPD

Secondary structure (DSSP, 8-state):
-B-HHHHHHHHT--HHHHHHHHHHHHHTT---EE-TTS-EEB-HHHHHHHHHHHHHHHHTSS-HHHHHHHHHHHHHHHH--S----------TTTHHHHHHHHHHHHHHHHHHHHHHHHHHHHHHHHHHHHHHHHHHHHHHHHHHHHHHHS-------------------------PPP--HHHHHHHHTT-

Radius of gyration: 35.68 Å; chains: 1; bounding box: 85×62×80 Å

Sequence (192 aa):
MMTPSEVCKQLNISPSTLRKYSLRFESEGILFKRNKNNSRIYTVTEVVALRESMTVTKSGDITFENAVREAADSLKGASTITPENEVTSTPSRRHDDVATAVNLKKLEVLEEENRSLKEEIRKRDSLFVEALEEMKHKLDRIEEHQKQLVAPVSEEPDINAPEPSSQEEENEPEPVTPKKDMRSLWARIRNK